Protein AF-G8RQE3-F1 (afdb_monomer_lite)

Structure (mmCIF, N/CA/C/O backbone):
data_AF-G8RQE3-F1
#
_entry.id   AF-G8RQE3-F1
#
loop_
_atom_site.group_PDB
_atom_site.id
_atom_site.type_symbol
_atom_site.label_atom_id
_atom_site.label_alt_id
_atom_site.label_comp_id
_atom_site.label_asym_id
_atom_site.label_entity_id
_atom_site.label_seq_id
_atom_site.pdbx_PDB_ins_code
_atom_site.Cartn_x
_atom_site.Cartn_y
_atom_site.Cartn_z
_atom_site.occupancy
_atom_site.B_iso_or_equiv
_atom_site.auth_seq_id
_atom_site.auth_comp_id
_atom_site.auth_asym_id
_atom_site.auth_atom_id
_atom_site.pdbx_PDB_model_num
ATOM 1 N N . MET A 1 1 ? -5.964 -11.630 17.911 1.00 47.47 1 MET A N 1
ATOM 2 C CA . MET A 1 1 ? -7.356 -11.522 17.432 1.00 47.47 1 MET A CA 1
ATOM 3 C C . MET A 1 1 ? -7.281 -10.830 16.089 1.00 47.47 1 MET A C 1
ATOM 5 O O . MET A 1 1 ? -6.809 -9.706 16.069 1.00 47.47 1 MET A O 1
ATOM 9 N N . ALA A 1 2 ? -7.593 -11.512 14.985 1.00 55.66 2 ALA A N 1
ATOM 10 C CA . ALA A 1 2 ? -7.614 -10.851 13.680 1.00 55.66 2 ALA A CA 1
ATOM 11 C C . ALA A 1 2 ? -8.755 -9.826 13.699 1.00 55.66 2 ALA A C 1
ATOM 13 O O . ALA A 1 2 ? -9.894 -10.206 13.982 1.00 55.66 2 ALA A O 1
ATOM 14 N N . GLY A 1 3 ? -8.436 -8.546 13.503 1.00 63.12 3 GLY A N 1
ATOM 15 C CA . GLY A 1 3 ? -9.446 -7.501 13.369 1.00 63.12 3 GLY A CA 1
ATOM 16 C C . GLY A 1 3 ? -10.353 -7.812 12.178 1.00 63.12 3 GLY A C 1
ATOM 17 O O . GLY A 1 3 ? -9.870 -8.229 11.125 1.00 63.12 3 GLY A O 1
ATOM 18 N N . ASN A 1 4 ? -11.666 -7.649 12.344 1.00 80.31 4 ASN A N 1
ATOM 19 C CA . ASN A 1 4 ? -12.592 -7.741 11.218 1.00 80.31 4 ASN A CA 1
ATOM 20 C C . ASN A 1 4 ? -12.395 -6.496 10.349 1.00 80.31 4 ASN A C 1
ATOM 22 O O . ASN A 1 4 ? -12.846 -5.411 10.709 1.00 80.31 4 ASN A O 1
ATOM 26 N N . LEU A 1 5 ? -11.695 -6.654 9.227 1.00 85.44 5 LEU A N 1
ATOM 27 C CA . LEU A 1 5 ? -11.575 -5.610 8.217 1.00 85.44 5 LEU A CA 1
ATOM 28 C C . LEU A 1 5 ? -12.935 -5.399 7.534 1.00 85.44 5 LEU A C 1
ATOM 30 O O . LEU A 1 5 ? -13.641 -6.375 7.263 1.00 85.44 5 LEU A O 1
ATOM 34 N N . PRO A 1 6 ? -13.316 -4.149 7.235 1.00 88.50 6 PRO A N 1
ATOM 35 C CA . PRO A 1 6 ? -14.602 -3.873 6.619 1.00 88.50 6 PRO A CA 1
ATOM 36 C C . PRO A 1 6 ? -14.602 -4.324 5.145 1.00 88.50 6 PRO A C 1
ATOM 38 O O . PRO A 1 6 ? -13.605 -4.194 4.431 1.00 88.50 6 PRO A O 1
ATOM 41 N N . VAL A 1 7 ? -15.726 -4.889 4.687 1.00 88.56 7 VAL A N 1
ATOM 42 C CA . VAL A 1 7 ? -15.846 -5.578 3.382 1.00 88.56 7 VAL A CA 1
ATOM 43 C C . VAL A 1 7 ? -15.482 -4.670 2.205 1.00 88.56 7 VAL A C 1
ATOM 45 O O . VAL A 1 7 ? -14.754 -5.078 1.307 1.00 88.56 7 VAL A O 1
ATOM 48 N N . ASN A 1 8 ? -15.905 -3.408 2.251 1.00 89.38 8 ASN A N 1
ATOM 49 C CA . ASN A 1 8 ? -15.560 -2.395 1.253 1.00 89.38 8 ASN A CA 1
ATOM 50 C C . ASN A 1 8 ? -14.042 -2.190 1.109 1.00 89.38 8 ASN A C 1
ATOM 52 O O . ASN A 1 8 ? -13.556 -1.999 -0.004 1.00 89.38 8 ASN A O 1
ATOM 56 N N . LEU A 1 9 ? -13.289 -2.247 2.212 1.00 91.56 9 LEU A N 1
ATOM 57 C CA . LEU A 1 9 ? -11.836 -2.091 2.180 1.00 91.56 9 LEU A CA 1
ATOM 58 C C . LEU A 1 9 ? -11.154 -3.338 1.605 1.00 91.56 9 LEU A C 1
ATOM 60 O O . LEU A 1 9 ? -10.177 -3.220 0.864 1.00 91.56 9 LEU A O 1
ATOM 64 N N . LEU A 1 10 ? -11.681 -4.529 1.903 1.00 91.62 10 LEU A N 1
ATOM 65 C CA . LEU A 1 10 ? -11.206 -5.782 1.308 1.00 91.62 10 LEU A CA 1
ATOM 66 C C . LEU A 1 10 ? -11.422 -5.789 -0.214 1.00 91.62 10 LEU A C 1
ATOM 68 O O . LEU A 1 10 ? -10.509 -6.150 -0.960 1.00 91.62 10 LEU A O 1
ATOM 72 N N . ASP A 1 11 ? -12.586 -5.324 -0.672 1.00 91.88 11 ASP A N 1
ATOM 73 C CA . ASP A 1 11 ? -12.912 -5.201 -2.094 1.00 91.88 11 ASP A CA 1
ATOM 74 C C . ASP A 1 11 ? -12.001 -4.190 -2.803 1.00 91.88 11 ASP A C 1
ATOM 76 O O . ASP A 1 11 ? -11.446 -4.497 -3.864 1.00 91.88 11 ASP A O 1
ATOM 80 N N . GLU A 1 12 ? -11.792 -3.005 -2.216 1.00 93.31 12 GLU A N 1
ATOM 81 C CA . GLU A 1 12 ? -10.869 -1.996 -2.756 1.00 93.31 12 GLU A CA 1
ATOM 82 C C . GLU A 1 12 ? -9.439 -2.547 -2.842 1.00 93.31 12 GLU A C 1
ATOM 84 O O . GLU A 1 12 ? -8.778 -2.404 -3.876 1.00 93.31 12 GLU A O 1
ATOM 89 N N . THR A 1 13 ? -8.985 -3.254 -1.802 1.00 93.94 13 THR A N 1
ATOM 90 C CA . THR A 1 13 ? -7.668 -3.903 -1.789 1.00 93.94 13 THR A CA 1
ATOM 91 C C . THR A 1 13 ? -7.554 -4.924 -2.914 1.00 93.94 13 THR A C 1
ATOM 93 O O . THR A 1 13 ? -6.606 -4.878 -3.699 1.00 93.94 13 THR A O 1
ATOM 96 N N . GLY A 1 14 ? -8.537 -5.815 -3.054 1.00 93.88 14 GLY A N 1
ATOM 97 C CA . GLY A 1 14 ? -8.551 -6.823 -4.111 1.00 93.88 14 GLY A CA 1
ATOM 98 C C . GLY A 1 14 ? -8.535 -6.212 -5.515 1.00 93.88 14 GLY A C 1
ATOM 99 O O . GLY A 1 14 ? -7.800 -6.682 -6.388 1.00 93.88 14 GLY A O 1
ATOM 100 N N . GLN A 1 15 ? -9.296 -5.138 -5.741 1.00 93.94 15 GLN A N 1
ATOM 101 C CA . GLN A 1 15 ? -9.292 -4.413 -7.014 1.00 93.94 15 GLN A CA 1
ATOM 102 C C . GLN A 1 15 ? -7.937 -3.760 -7.297 1.00 93.94 15 GLN A C 1
ATOM 104 O O . GLN A 1 15 ? -7.438 -3.848 -8.422 1.00 93.94 15 GLN A O 1
ATOM 109 N N . MET A 1 16 ? -7.321 -3.139 -6.290 1.00 93.94 16 MET A N 1
ATOM 110 C CA . MET A 1 16 ? -6.021 -2.490 -6.442 1.00 93.94 16 MET A CA 1
ATOM 111 C C . MET A 1 16 ? -4.915 -3.506 -6.749 1.00 93.94 16 MET A C 1
ATOM 113 O O . MET A 1 16 ? -4.117 -3.289 -7.659 1.00 93.94 16 MET A O 1
ATOM 117 N N . LEU A 1 17 ? -4.903 -4.651 -6.062 1.00 94.44 17 LEU A N 1
ATOM 118 C CA . LEU A 1 17 ? -3.937 -5.726 -6.309 1.00 94.44 17 LEU A CA 1
ATOM 119 C C . LEU A 1 17 ? -4.055 -6.297 -7.729 1.00 94.44 17 LEU A C 1
ATOM 121 O O . LEU A 1 17 ? -3.037 -6.543 -8.373 1.00 94.44 17 LEU A O 1
ATOM 125 N N . ARG A 1 18 ? -5.276 -6.439 -8.264 1.00 93.56 18 ARG A N 1
ATOM 126 C CA . ARG A 1 18 ? -5.477 -6.834 -9.670 1.00 93.56 18 ARG A CA 1
ATOM 127 C C . ARG A 1 18 ? -4.919 -5.790 -10.636 1.00 93.56 18 ARG A C 1
ATOM 129 O O . ARG A 1 18 ? -4.201 -6.153 -11.562 1.00 93.56 18 ARG A O 1
ATOM 136 N N . ARG A 1 19 ? -5.151 -4.496 -10.376 1.00 92.81 19 ARG A N 1
ATOM 137 C CA . ARG A 1 19 ? -4.544 -3.419 -11.182 1.00 92.81 19 ARG A CA 1
ATOM 138 C C . ARG A 1 19 ? -3.022 -3.477 -11.165 1.00 92.81 19 ARG A C 1
ATOM 140 O O . ARG A 1 19 ? -2.420 -3.276 -12.209 1.00 92.81 19 ARG A O 1
ATOM 147 N N . VAL A 1 20 ? -2.402 -3.766 -10.018 1.00 93.00 20 VAL A N 1
ATOM 148 C CA . VAL A 1 20 ? -0.941 -3.938 -9.920 1.00 93.00 20 VAL A CA 1
ATOM 149 C C . VAL A 1 20 ? -0.457 -5.086 -10.806 1.00 93.00 20 VAL A C 1
ATOM 151 O O . VAL A 1 20 ? 0.544 -4.934 -11.500 1.00 93.00 20 VAL A O 1
ATOM 154 N N . VAL A 1 21 ? -1.160 -6.222 -10.803 1.00 93.38 21 VAL A N 1
ATOM 155 C CA . VAL A 1 21 ? -0.809 -7.389 -11.630 1.00 93.38 21 VAL A CA 1
ATOM 156 C C . VAL A 1 21 ? -0.906 -7.076 -13.125 1.00 93.38 21 VAL A C 1
ATOM 158 O O . VAL A 1 21 ? -0.042 -7.510 -13.889 1.00 93.38 21 VAL A O 1
ATOM 161 N N . ASP A 1 22 ? -1.912 -6.300 -13.526 1.00 92.12 22 ASP A N 1
ATOM 162 C CA . ASP A 1 22 ? -2.152 -5.928 -14.925 1.00 92.12 22 ASP A CA 1
ATOM 163 C C . ASP A 1 22 ? -1.348 -4.689 -15.371 1.00 92.12 22 ASP A C 1
ATOM 165 O O . ASP A 1 22 ? -1.296 -4.352 -16.562 1.00 92.12 22 ASP A O 1
ATOM 169 N N . ALA A 1 23 ? -0.699 -3.997 -14.432 1.00 90.00 23 ALA A N 1
ATOM 170 C CA . ALA A 1 23 ? 0.042 -2.781 -14.715 1.00 90.00 23 ALA A CA 1
ATOM 171 C C . ALA A 1 23 ? 1.294 -3.060 -15.559 1.00 90.00 23 ALA A C 1
ATOM 173 O O . ALA A 1 23 ? 1.986 -4.071 -15.424 1.00 90.00 23 ALA A O 1
ATOM 174 N N . HIS A 1 24 ? 1.591 -2.107 -16.436 1.00 90.31 24 HIS A N 1
ATOM 175 C CA . HIS A 1 24 ? 2.768 -2.109 -17.294 1.00 90.31 24 HIS A CA 1
ATOM 176 C C . HIS A 1 24 ? 3.596 -0.880 -16.950 1.00 90.31 24 HIS A C 1
ATOM 178 O O . HIS A 1 24 ? 3.310 0.222 -17.414 1.00 90.31 24 HIS A O 1
ATOM 184 N N . LEU A 1 25 ? 4.589 -1.075 -16.088 1.00 88.50 25 LEU A N 1
ATOM 185 C CA . LEU A 1 25 ? 5.325 0.002 -15.433 1.00 88.50 25 LEU A CA 1
ATOM 186 C C . LEU A 1 25 ? 6.806 -0.053 -15.793 1.00 88.50 25 LEU A C 1
ATOM 188 O O . LEU A 1 25 ? 7.315 -1.066 -16.280 1.00 88.50 25 LEU A O 1
ATOM 192 N N . ALA A 1 26 ? 7.505 1.049 -15.533 1.00 88.56 26 ALA A N 1
ATOM 193 C CA . ALA A 1 26 ? 8.957 1.075 -15.624 1.00 88.56 26 ALA A CA 1
ATOM 194 C C . ALA A 1 26 ? 9.588 0.100 -14.598 1.00 88.56 26 ALA A C 1
ATOM 196 O O . ALA A 1 26 ? 9.061 -0.022 -13.486 1.00 88.56 26 ALA A O 1
ATOM 197 N N . PRO A 1 27 ? 10.710 -0.571 -14.926 1.00 86.12 27 PRO A N 1
ATOM 198 C CA . PRO A 1 27 ? 11.348 -1.574 -14.071 1.00 86.12 27 PRO A CA 1
ATOM 199 C C . PRO A 1 27 ? 11.621 -1.094 -12.644 1.00 86.12 27 PRO A C 1
ATOM 201 O O . PRO A 1 27 ? 11.452 -1.845 -11.686 1.00 86.12 27 PRO A O 1
ATOM 204 N N . GLU A 1 28 ? 11.997 0.174 -12.503 1.00 86.94 28 GLU A N 1
ATOM 205 C CA . GLU A 1 28 ? 12.371 0.804 -11.238 1.00 86.94 28 GLU A CA 1
ATOM 206 C C . GLU A 1 28 ? 11.178 0.977 -10.290 1.00 86.94 28 GLU A C 1
ATOM 208 O O . GLU A 1 28 ? 11.362 1.104 -9.086 1.00 86.94 28 GLU A O 1
ATOM 213 N N . ARG A 1 29 ? 9.943 0.966 -10.806 1.00 88.19 29 ARG A N 1
ATOM 214 C CA . ARG A 1 29 ? 8.731 1.099 -9.984 1.00 88.19 29 ARG A CA 1
ATOM 215 C C . ARG A 1 29 ? 8.337 -0.201 -9.310 1.00 88.19 29 ARG A C 1
ATOM 217 O O . ARG A 1 29 ? 7.699 -0.177 -8.261 1.00 88.19 29 ARG A O 1
ATOM 224 N N . TRP A 1 30 ? 8.719 -1.338 -9.883 1.00 91.94 30 TRP A N 1
ATOM 225 C CA . TRP A 1 30 ? 8.345 -2.632 -9.326 1.00 91.94 30 TRP A CA 1
ATOM 226 C C . TRP A 1 30 ? 8.978 -2.887 -7.956 1.00 91.94 30 TRP A C 1
ATOM 228 O O . TRP A 1 30 ? 8.362 -3.572 -7.145 1.00 91.94 30 TRP A O 1
ATOM 238 N N . SER A 1 31 ? 10.144 -2.300 -7.653 1.00 90.12 31 SER A N 1
ATOM 239 C CA . SER A 1 31 ? 10.730 -2.365 -6.306 1.00 90.12 31 SER A CA 1
ATOM 240 C C . SER A 1 31 ? 9.935 -1.563 -5.276 1.00 90.12 31 SER A C 1
ATOM 242 O O . SER A 1 31 ? 9.741 -2.030 -4.152 1.00 90.12 31 SER A O 1
ATOM 244 N N . ASP A 1 32 ? 9.440 -0.384 -5.664 1.00 91.19 32 ASP A N 1
ATOM 245 C CA . ASP A 1 32 ? 8.598 0.447 -4.798 1.00 91.19 32 ASP A CA 1
ATOM 246 C C . ASP A 1 32 ? 7.284 -0.289 -4.504 1.00 91.19 32 ASP A C 1
ATOM 248 O O . ASP A 1 32 ? 6.904 -0.450 -3.347 1.00 91.19 32 ASP A O 1
ATOM 252 N N . ILE A 1 33 ? 6.654 -0.842 -5.546 1.00 93.44 33 ILE A N 1
ATOM 253 C CA . ILE A 1 33 ? 5.422 -1.632 -5.431 1.00 93.44 33 ILE A CA 1
ATOM 254 C C . ILE A 1 33 ? 5.626 -2.858 -4.553 1.00 93.44 33 ILE A C 1
ATOM 256 O O . ILE A 1 33 ? 4.798 -3.105 -3.686 1.00 93.44 33 ILE A O 1
ATOM 260 N N . ALA A 1 34 ? 6.708 -3.616 -4.742 1.00 93.94 34 ALA A N 1
ATOM 261 C CA . ALA A 1 34 ? 6.994 -4.783 -3.908 1.00 93.94 34 ALA A CA 1
ATOM 262 C C . ALA A 1 34 ? 7.094 -4.404 -2.420 1.00 93.94 34 ALA A C 1
ATOM 264 O O . ALA A 1 34 ? 6.554 -5.099 -1.562 1.00 93.94 34 ALA A O 1
ATOM 265 N N . THR A 1 35 ? 7.717 -3.261 -2.119 1.00 93.50 35 THR A N 1
ATOM 266 C CA . THR A 1 35 ? 7.826 -2.748 -0.746 1.00 93.50 35 THR A CA 1
ATOM 267 C C . THR A 1 35 ? 6.460 -2.361 -0.179 1.00 93.50 35 THR A C 1
ATOM 269 O O . THR A 1 35 ? 6.153 -2.690 0.966 1.00 93.50 35 THR A O 1
ATOM 272 N N . THR A 1 36 ? 5.621 -1.673 -0.956 1.00 93.12 36 THR A N 1
ATOM 273 C CA . THR A 1 36 ? 4.274 -1.299 -0.505 1.00 93.12 36 THR A CA 1
ATOM 274 C C . THR A 1 36 ? 3.365 -2.523 -0.368 1.00 93.12 36 THR A C 1
ATOM 276 O O . THR A 1 36 ? 2.599 -2.605 0.586 1.00 93.12 36 THR A O 1
ATOM 279 N N . LEU A 1 37 ? 3.475 -3.513 -1.259 1.00 94.62 37 LEU A N 1
ATOM 280 C CA . LEU A 1 37 ? 2.726 -4.772 -1.171 1.00 94.62 37 LEU A CA 1
ATOM 281 C C . LEU A 1 37 ? 3.042 -5.556 0.104 1.00 94.62 37 LEU A C 1
ATOM 283 O O . LEU A 1 37 ? 2.126 -6.125 0.690 1.00 94.62 37 LEU A O 1
ATOM 287 N N . ASP A 1 38 ? 4.298 -5.552 0.550 1.00 94.75 38 ASP A N 1
ATOM 288 C CA . ASP A 1 38 ? 4.706 -6.194 1.806 1.00 94.75 38 ASP A CA 1
ATOM 289 C C . ASP A 1 38 ? 4.017 -5.545 3.015 1.00 94.75 38 ASP A C 1
ATOM 291 O O . ASP A 1 38 ? 3.468 -6.222 3.885 1.00 94.75 38 ASP A O 1
ATOM 295 N N . ARG A 1 39 ? 3.928 -4.210 3.020 1.00 93.81 39 ARG A N 1
ATOM 296 C CA . ARG A 1 39 ? 3.199 -3.471 4.060 1.00 93.81 39 ARG A CA 1
ATOM 297 C C . ARG A 1 39 ? 1.691 -3.695 3.995 1.00 93.81 39 ARG A C 1
ATOM 299 O O . ARG A 1 39 ? 1.064 -3.836 5.043 1.00 93.81 39 ARG A O 1
ATOM 306 N N . VAL A 1 40 ? 1.109 -3.757 2.794 1.00 94.62 40 VAL A N 1
ATOM 307 C CA . VAL A 1 40 ? -0.309 -4.107 2.602 1.00 94.62 40 VAL A CA 1
ATOM 308 C C . VAL A 1 40 ? -0.581 -5.506 3.150 1.00 94.62 40 VAL A C 1
ATOM 310 O O . VAL A 1 40 ? -1.528 -5.680 3.910 1.00 94.62 40 VAL A O 1
ATOM 313 N N . GLU A 1 41 ? 0.254 -6.493 2.821 1.00 93.88 41 GLU A N 1
ATOM 314 C CA . GLU A 1 41 ? 0.128 -7.859 3.337 1.00 93.88 41 GLU A CA 1
ATOM 315 C C . GLU A 1 41 ? 0.197 -7.881 4.869 1.00 93.88 41 GLU A C 1
ATOM 317 O O . GLU A 1 41 ? -0.664 -8.485 5.513 1.00 93.88 41 GLU A O 1
ATOM 322 N N . HIS A 1 42 ? 1.156 -7.164 5.458 1.00 93.38 42 HIS A N 1
ATOM 323 C CA . HIS A 1 42 ? 1.278 -7.052 6.908 1.00 93.38 42 HIS A CA 1
ATOM 324 C C . HIS A 1 42 ? 0.038 -6.414 7.555 1.00 93.38 42 HIS A C 1
ATOM 326 O O . HIS A 1 42 ? -0.489 -6.946 8.532 1.00 93.38 42 HIS A O 1
ATOM 332 N N . ALA A 1 43 ? -0.476 -5.317 6.988 1.00 92.00 43 ALA A N 1
ATOM 333 C CA . ALA A 1 43 ? -1.674 -4.641 7.488 1.00 92.00 43 ALA A CA 1
ATOM 334 C C . ALA A 1 43 ? -2.927 -5.529 7.391 1.00 92.00 43 ALA A C 1
ATOM 336 O O . ALA A 1 43 ? -3.744 -5.549 8.316 1.00 92.00 43 ALA A O 1
ATOM 337 N N . VAL A 1 44 ? -3.055 -6.305 6.306 1.00 91.94 44 VAL A N 1
ATOM 338 C CA . VAL A 1 44 ? -4.129 -7.296 6.139 1.00 91.94 44 VAL A CA 1
ATOM 339 C C . VAL A 1 44 ? -4.025 -8.385 7.204 1.00 91.94 44 VAL A C 1
ATOM 341 O O . VAL A 1 44 ? -5.018 -8.678 7.862 1.00 91.94 44 VAL A O 1
ATOM 344 N N . GLN A 1 45 ? -2.835 -8.953 7.423 1.00 90.94 45 GLN A N 1
ATOM 345 C CA . GLN A 1 45 ? -2.617 -9.997 8.435 1.00 90.94 45 GLN A CA 1
ATOM 346 C C . GLN A 1 45 ? -2.865 -9.501 9.866 1.00 90.94 45 GLN A C 1
ATOM 348 O O . GLN A 1 45 ? -3.383 -10.246 10.700 1.00 90.94 45 GLN A O 1
ATOM 353 N N . ALA A 1 46 ? -2.510 -8.248 10.153 1.00 89.94 46 ALA A N 1
ATOM 354 C CA . ALA A 1 46 ? -2.768 -7.613 11.441 1.00 89.94 46 ALA A CA 1
ATOM 355 C C . ALA A 1 46 ? -4.253 -7.244 11.637 1.00 89.94 46 ALA A C 1
ATOM 357 O O . ALA A 1 46 ? -4.697 -7.050 12.770 1.00 89.94 46 ALA A O 1
ATOM 358 N N . GLY A 1 47 ? -5.038 -7.171 10.555 1.00 89.38 47 GLY A N 1
ATOM 359 C CA . GLY A 1 47 ? -6.414 -6.676 10.583 1.00 89.38 47 GLY A CA 1
ATOM 360 C C . GLY A 1 47 ? -6.498 -5.181 10.915 1.00 89.38 47 GLY A C 1
ATOM 361 O O . GLY A 1 47 ? -7.480 -4.738 11.510 1.00 89.38 47 GLY A O 1
ATOM 362 N N . GLU A 1 48 ? -5.461 -4.407 10.579 1.00 90.44 48 GLU A N 1
ATOM 363 C CA . GLU A 1 48 ? -5.369 -2.978 10.888 1.00 90.44 48 GLU A CA 1
ATOM 364 C C . GLU A 1 48 ? -5.956 -2.124 9.759 1.00 90.44 48 GLU A C 1
ATOM 366 O O . GLU A 1 48 ? -5.293 -1.818 8.767 1.00 90.44 48 GLU A O 1
ATOM 371 N N . GLU A 1 49 ? -7.197 -1.673 9.937 1.00 91.38 49 GLU A N 1
ATOM 372 C CA . GLU A 1 49 ? -7.918 -0.882 8.932 1.00 91.38 49 GLU A CA 1
ATOM 373 C C . GLU A 1 49 ? -7.178 0.409 8.536 1.00 91.38 49 GLU A C 1
ATOM 375 O O . GLU A 1 49 ? -6.958 0.675 7.354 1.00 91.38 49 GLU A O 1
ATOM 380 N N . ALA A 1 50 ? -6.752 1.206 9.521 1.00 89.62 50 ALA A N 1
ATOM 381 C CA . ALA A 1 50 ? -6.105 2.495 9.273 1.00 89.62 50 ALA A CA 1
ATOM 382 C C . ALA A 1 50 ? -4.728 2.350 8.602 1.00 89.62 50 ALA A C 1
ATOM 384 O O . ALA A 1 50 ? -4.328 3.211 7.811 1.00 89.62 50 ALA A O 1
ATOM 385 N N . ALA A 1 51 ? -4.000 1.273 8.914 1.00 91.50 51 ALA A N 1
ATOM 386 C CA . ALA A 1 51 ? -2.746 0.954 8.244 1.00 91.50 51 ALA A CA 1
ATOM 387 C C . ALA A 1 51 ? -3.019 0.545 6.792 1.00 91.50 51 ALA A C 1
ATOM 389 O O . ALA A 1 51 ? -2.437 1.127 5.880 1.00 91.50 51 ALA A O 1
ATOM 390 N N . LEU A 1 52 ? -3.979 -0.355 6.565 1.00 93.31 52 LEU A N 1
ATOM 391 C CA . LEU A 1 52 ? -4.343 -0.820 5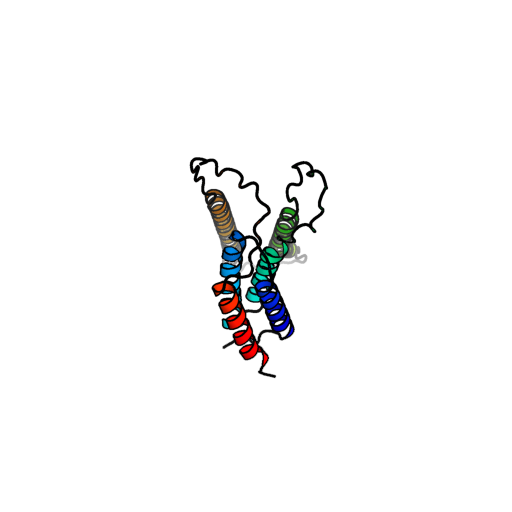.229 1.00 93.31 52 LEU A CA 1
ATOM 392 C C . LEU A 1 52 ? -4.793 0.331 4.316 1.00 93.31 52 LEU A C 1
ATOM 394 O O . LEU A 1 52 ? -4.310 0.443 3.192 1.00 93.31 52 LEU A O 1
ATOM 398 N N . GLN A 1 53 ? -5.641 1.242 4.804 1.00 93.00 53 GLN A N 1
ATOM 399 C CA . GLN A 1 53 ? -6.055 2.428 4.042 1.00 93.00 53 GLN A CA 1
ATOM 400 C C . GLN A 1 53 ? -4.867 3.309 3.635 1.00 93.00 53 GLN A C 1
ATOM 402 O O . GLN A 1 53 ? -4.806 3.791 2.502 1.00 93.00 53 GLN A O 1
ATOM 407 N N . ARG A 1 54 ? -3.906 3.523 4.543 1.00 92.94 54 ARG A N 1
ATOM 408 C CA . ARG A 1 54 ? -2.705 4.317 4.251 1.00 92.94 54 ARG A CA 1
ATOM 409 C C . ARG A 1 54 ? -1.864 3.664 3.157 1.00 92.94 54 ARG A C 1
ATOM 411 O O . ARG A 1 54 ? -1.488 4.346 2.203 1.00 92.94 54 ARG A O 1
ATOM 418 N N . GLU A 1 55 ? -1.598 2.369 3.288 1.00 93.50 55 GLU A N 1
ATOM 419 C CA . GLU A 1 55 ? -0.764 1.634 2.336 1.00 93.50 55 GLU A CA 1
ATOM 420 C C . GLU A 1 55 ? -1.450 1.493 0.968 1.00 93.50 55 GLU A C 1
ATOM 422 O O . GLU A 1 55 ? -0.786 1.592 -0.060 1.00 93.50 55 GLU A O 1
ATOM 427 N N . LEU A 1 56 ? -2.782 1.366 0.916 1.00 93.88 56 LEU A N 1
ATOM 428 C CA . LEU A 1 56 ? -3.534 1.398 -0.346 1.00 93.88 56 LEU A CA 1
ATOM 429 C C . LEU A 1 56 ? -3.407 2.729 -1.076 1.00 93.88 56 LEU A C 1
ATOM 431 O O . LEU A 1 56 ? -3.276 2.752 -2.301 1.00 93.88 56 LEU A O 1
ATOM 435 N N . VAL A 1 57 ? -3.445 3.842 -0.342 1.00 90.75 57 VAL A N 1
ATOM 436 C CA . VAL A 1 57 ? -3.228 5.161 -0.936 1.00 90.75 57 VAL A CA 1
ATOM 437 C C . VAL A 1 57 ? -1.815 5.240 -1.506 1.00 90.75 57 VAL A C 1
ATOM 439 O O . VAL A 1 57 ? -1.667 5.657 -2.652 1.00 90.75 57 VAL A O 1
ATOM 442 N N . GLU A 1 58 ? -0.794 4.806 -0.761 1.00 89.19 58 GLU A N 1
ATOM 443 C CA . GLU A 1 58 ? 0.596 4.754 -1.239 1.00 89.19 58 GLU A CA 1
ATOM 444 C C . GLU A 1 58 ? 0.730 3.876 -2.493 1.00 89.19 58 GLU A C 1
ATOM 446 O O . GLU A 1 58 ? 1.293 4.320 -3.495 1.00 89.19 58 GLU A O 1
ATOM 451 N N . LEU A 1 59 ? 0.120 2.690 -2.494 1.00 92.44 59 LEU A N 1
ATOM 452 C CA . LEU A 1 59 ? 0.132 1.770 -3.631 1.00 92.44 59 LEU A CA 1
ATOM 453 C C . LEU A 1 59 ? -0.534 2.392 -4.861 1.00 92.44 59 LEU A C 1
ATOM 455 O O . LEU A 1 59 ? 0.006 2.317 -5.966 1.00 92.44 59 LEU A O 1
ATOM 459 N N . ARG A 1 60 ? -1.678 3.058 -4.669 1.00 91.50 60 ARG A N 1
ATOM 460 C CA . ARG A 1 60 ? -2.369 3.796 -5.729 1.00 91.50 60 ARG A CA 1
ATOM 461 C C . ARG A 1 60 ? -1.493 4.900 -6.298 1.00 91.50 60 ARG A C 1
ATOM 463 O O . ARG A 1 60 ? -1.395 5.010 -7.512 1.00 91.50 60 ARG A O 1
ATOM 470 N N . TRP A 1 61 ? -0.810 5.669 -5.453 1.00 88.38 61 TRP A N 1
ATOM 471 C CA . TRP A 1 61 ? 0.121 6.695 -5.921 1.00 88.38 61 TRP A CA 1
ATOM 472 C C . TRP A 1 61 ? 1.236 6.113 -6.781 1.00 88.38 61 TRP A C 1
ATOM 474 O O . TRP A 1 61 ? 1.520 6.672 -7.833 1.00 88.38 61 TRP A O 1
ATOM 484 N N . VAL A 1 62 ? 1.853 5.002 -6.374 1.00 87.62 62 VAL A N 1
ATOM 485 C CA . VAL A 1 62 ? 2.968 4.404 -7.127 1.00 87.62 62 VAL A CA 1
ATOM 486 C C . VAL A 1 62 ? 2.513 3.863 -8.487 1.00 87.62 62 VAL A C 1
ATOM 488 O O . VAL A 1 62 ? 3.242 4.002 -9.471 1.00 87.62 62 VAL A O 1
ATOM 491 N N . VAL A 1 63 ? 1.314 3.281 -8.554 1.00 88.69 63 VAL A N 1
ATOM 492 C CA . VAL A 1 63 ? 0.737 2.747 -9.798 1.00 88.69 63 VAL A CA 1
ATOM 493 C C . VAL A 1 63 ? 0.233 3.868 -10.716 1.00 88.69 63 VAL A C 1
ATOM 495 O O . VAL A 1 63 ? 0.539 3.852 -11.906 1.00 88.69 63 VAL A O 1
ATOM 498 N N . ASP A 1 64 ? -0.480 4.862 -10.177 1.00 84.38 64 ASP A N 1
ATOM 499 C CA . ASP A 1 64 ? -1.126 5.926 -10.961 1.00 84.38 64 ASP A CA 1
ATOM 500 C C . ASP A 1 64 ? -0.161 7.058 -11.377 1.00 84.38 64 ASP A C 1
ATOM 502 O O . ASP A 1 64 ? -0.369 7.662 -12.431 1.00 84.38 64 ASP A O 1
ATOM 506 N N . ASP A 1 65 ? 0.934 7.337 -10.639 1.00 70.75 65 ASP A N 1
ATOM 507 C CA . ASP A 1 65 ? 1.984 8.289 -11.095 1.00 70.75 65 ASP A CA 1
ATOM 508 C C . ASP A 1 65 ? 2.644 7.813 -12.410 1.00 70.75 65 ASP A C 1
ATOM 510 O O . ASP A 1 65 ? 3.364 8.573 -13.064 1.00 70.75 65 ASP A O 1
ATOM 514 N N . TYR A 1 66 ? 2.404 6.561 -12.818 1.00 58.91 66 TYR A N 1
ATOM 515 C CA . TYR A 1 66 ? 2.729 6.029 -14.134 1.00 58.91 66 TYR A CA 1
ATOM 516 C C . TYR A 1 66 ? 1.461 5.873 -14.978 1.00 58.91 66 TYR A C 1
ATOM 518 O O . TYR A 1 66 ? 1.098 4.787 -15.419 1.00 58.91 66 TYR A O 1
ATOM 526 N N . GLN A 1 67 ? 0.780 6.975 -15.260 1.00 51.72 67 GLN A N 1
ATOM 527 C CA . GLN A 1 67 ? -0.073 7.001 -16.435 1.00 51.72 67 GLN A CA 1
ATOM 528 C C . GLN A 1 67 ? 0.855 7.267 -17.626 1.00 51.72 67 GLN A C 1
ATOM 530 O O . GLN A 1 67 ? 1.333 8.400 -17.760 1.00 51.72 67 GLN A O 1
ATOM 535 N N . PRO A 1 68 ? 1.201 6.260 -18.464 1.00 48.38 68 PRO A N 1
ATOM 536 C CA . PRO A 1 68 ? 1.952 6.541 -19.674 1.00 48.38 68 PRO A CA 1
ATOM 537 C C . PRO A 1 68 ? 1.132 7.577 -20.430 1.00 48.38 68 PRO A C 1
ATOM 539 O O . PRO A 1 68 ? -0.046 7.345 -20.715 1.00 48.38 68 PRO A O 1
ATOM 542 N N . ALA A 1 69 ? 1.722 8.752 -20.669 1.00 43.56 69 ALA A N 1
ATOM 543 C CA . ALA A 1 69 ? 1.086 9.771 -21.485 1.00 43.56 69 ALA A CA 1
ATOM 544 C C . ALA A 1 69 ? 0.549 9.047 -22.727 1.00 43.56 69 ALA A C 1
ATOM 546 O O . ALA A 1 69 ? 1.331 8.308 -23.341 1.00 43.56 69 ALA A O 1
ATOM 547 N N . PRO A 1 70 ? -0.757 9.162 -23.053 1.00 42.44 70 PRO A N 1
ATOM 548 C CA . PRO A 1 70 ? -1.298 8.486 -24.224 1.00 42.44 70 PRO A CA 1
ATOM 549 C C . PRO A 1 70 ? -0.364 8.845 -25.361 1.00 42.44 70 PRO A C 1
ATOM 551 O O . PRO A 1 70 ? -0.057 10.030 -25.500 1.00 42.44 70 PRO A O 1
ATOM 554 N N . ALA A 1 71 ? 0.172 7.836 -26.053 1.00 44.50 71 ALA A N 1
ATOM 555 C CA . ALA A 1 71 ? 1.224 7.983 -27.047 1.00 44.50 71 ALA A CA 1
ATOM 556 C C . ALA A 1 71 ? 0.780 8.974 -28.134 1.00 44.50 71 ALA A C 1
ATOM 558 O O . ALA A 1 71 ? 0.277 8.605 -29.191 1.00 44.50 71 ALA A O 1
ATOM 559 N N . ARG A 1 72 ? 0.931 10.270 -27.855 1.00 41.00 72 ARG A N 1
ATOM 560 C CA . ARG A 1 72 ? 0.762 11.362 -28.794 1.00 41.00 72 ARG A CA 1
ATOM 561 C C . ARG A 1 72 ? 2.053 11.367 -29.577 1.00 41.00 72 ARG A C 1
ATOM 563 O O . ARG A 1 72 ? 2.990 12.097 -29.259 1.00 41.00 72 ARG A O 1
ATOM 570 N N . TYR A 1 73 ? 2.100 10.492 -30.573 1.00 47.00 73 TYR A N 1
ATOM 571 C CA . TYR A 1 73 ? 3.002 10.647 -31.698 1.00 47.00 73 TYR A CA 1
ATOM 572 C C . TYR A 1 73 ? 2.893 12.108 -32.176 1.00 47.00 73 TYR A C 1
ATOM 574 O O . TYR A 1 73 ? 1.867 12.508 -32.717 1.00 47.00 73 TYR A O 1
ATOM 582 N N . GLY A 1 74 ? 3.921 12.920 -31.900 1.00 48.31 74 GLY A N 1
ATOM 583 C CA . GLY A 1 74 ? 4.126 14.217 -32.553 1.00 48.31 74 GLY A CA 1
ATOM 584 C C . GLY A 1 74 ? 3.900 15.511 -31.757 1.00 48.31 74 GLY A C 1
ATOM 585 O O . GLY A 1 74 ? 3.866 16.561 -32.391 1.00 48.31 74 GLY A O 1
ATOM 586 N N . ALA A 1 75 ? 3.769 15.516 -30.425 1.00 51.69 75 ALA A N 1
ATOM 587 C CA . ALA A 1 75 ? 3.711 16.789 -29.684 1.00 51.69 75 ALA A CA 1
ATOM 588 C C . ALA A 1 75 ? 5.116 17.260 -29.229 1.00 51.69 75 ALA A C 1
ATOM 590 O O . ALA A 1 75 ? 5.842 16.464 -28.629 1.00 51.69 75 ALA A O 1
ATOM 591 N N . PRO A 1 76 ? 5.515 18.527 -29.480 1.00 58.09 76 PRO A N 1
ATOM 592 C CA . PRO A 1 76 ? 6.791 19.071 -29.011 1.00 58.09 76 PRO A CA 1
ATOM 593 C C . PRO A 1 76 ? 6.860 19.099 -27.471 1.00 58.09 76 PRO A C 1
ATOM 595 O O . PRO A 1 76 ? 5.820 19.214 -26.814 1.00 58.09 76 PRO A O 1
ATOM 598 N N . PRO A 1 77 ? 8.065 18.982 -26.880 1.00 53.34 77 PRO A N 1
ATOM 599 C CA . PRO A 1 77 ? 8.227 18.866 -25.435 1.00 53.34 77 PRO A CA 1
ATOM 600 C C . PRO A 1 77 ? 7.688 20.116 -24.721 1.00 53.34 77 PRO A C 1
ATOM 602 O O . PRO A 1 77 ? 7.990 21.235 -25.146 1.00 53.34 77 PRO A O 1
ATOM 605 N N . PRO A 1 78 ? 6.914 19.969 -23.630 1.00 59.56 78 PRO A N 1
ATOM 606 C CA . PRO A 1 78 ? 6.540 21.110 -22.812 1.00 59.56 78 PRO A CA 1
ATOM 607 C C . PRO A 1 78 ? 7.782 21.692 -22.110 1.00 59.56 78 PRO A C 1
ATOM 609 O O . PRO A 1 78 ? 8.711 20.948 -21.774 1.00 59.56 78 PRO A O 1
ATOM 612 N N . PRO A 1 79 ? 7.816 23.012 -21.862 1.00 50.38 79 PRO A N 1
ATOM 613 C CA . PRO A 1 79 ? 8.931 23.656 -21.184 1.00 50.38 79 PRO A CA 1
ATOM 614 C C . PRO A 1 79 ? 9.101 23.101 -19.763 1.00 50.38 79 PRO A C 1
ATOM 616 O O . PRO A 1 79 ? 8.146 22.994 -18.990 1.00 50.38 79 PRO A O 1
ATOM 619 N N . ALA A 1 80 ? 10.344 22.755 -19.425 1.00 49.62 80 ALA A N 1
ATOM 620 C CA . ALA A 1 80 ? 10.757 22.291 -18.108 1.00 49.62 80 ALA A CA 1
ATOM 621 C C . ALA A 1 80 ? 10.469 23.372 -17.052 1.00 49.62 80 ALA A C 1
ATOM 623 O O . ALA A 1 80 ? 11.229 24.326 -16.905 1.00 49.62 80 ALA A O 1
ATOM 624 N N . GLY A 1 81 ? 9.350 23.253 -16.335 1.00 49.97 81 GLY A N 1
ATOM 625 C CA . GLY A 1 81 ? 8.984 24.282 -15.359 1.00 49.97 81 GLY A CA 1
ATOM 626 C C . GLY A 1 81 ? 7.858 23.975 -14.377 1.00 49.97 81 GLY A C 1
ATOM 627 O O . GLY A 1 81 ? 7.662 24.759 -13.452 1.00 49.97 81 GLY A O 1
ATOM 628 N N . SER A 1 82 ? 7.128 22.861 -14.482 1.00 43.66 82 SER A N 1
ATOM 629 C CA . SER A 1 82 ? 6.085 22.557 -13.493 1.00 43.66 82 SER A CA 1
ATOM 630 C C . SER A 1 82 ? 6.669 21.803 -12.299 1.00 43.66 82 SER A C 1
ATOM 632 O O . SER A 1 82 ? 6.565 20.582 -12.182 1.00 43.66 82 SER A O 1
ATOM 634 N N . THR A 1 83 ? 7.296 22.543 -11.387 1.00 46.09 83 THR A N 1
ATOM 635 C CA . THR A 1 83 ? 7.555 22.033 -10.041 1.00 46.09 83 THR A CA 1
ATOM 636 C C . THR A 1 83 ? 6.223 21.734 -9.350 1.00 46.09 83 THR A C 1
ATOM 638 O O . THR A 1 83 ? 5.323 22.567 -9.250 1.00 46.09 83 THR A O 1
ATOM 641 N N . ARG A 1 84 ? 6.119 20.483 -8.904 1.00 49.19 84 ARG A N 1
ATOM 642 C CA . ARG A 1 84 ? 5.043 19.828 -8.157 1.00 49.19 84 ARG A CA 1
ATOM 643 C C . ARG A 1 84 ? 4.717 20.601 -6.869 1.00 49.19 84 ARG A C 1
ATOM 645 O O . ARG A 1 84 ? 5.204 20.287 -5.788 1.00 49.19 84 ARG A O 1
ATOM 652 N N . ARG A 1 85 ? 3.899 21.648 -6.983 1.00 48.38 85 ARG A N 1
ATOM 653 C CA . ARG A 1 85 ? 3.503 22.562 -5.897 1.00 48.38 85 ARG A CA 1
ATOM 654 C C . ARG A 1 85 ? 2.158 22.136 -5.291 1.00 48.38 85 ARG A C 1
ATOM 656 O O . ARG A 1 85 ? 1.184 22.870 -5.384 1.00 48.38 85 ARG A O 1
ATOM 663 N N . GLY A 1 86 ? 2.083 20.931 -4.718 1.00 48.84 86 GLY A N 1
ATOM 664 C CA . GLY A 1 86 ? 0.816 20.361 -4.219 1.00 48.84 86 GLY A CA 1
ATOM 665 C C . GLY A 1 86 ? 0.777 19.973 -2.736 1.00 48.84 86 GLY A C 1
ATOM 666 O O . GLY A 1 86 ? -0.244 20.158 -2.084 1.00 48.84 86 GLY A O 1
ATOM 667 N N . SER A 1 87 ? 1.875 19.479 -2.159 1.00 57.69 87 SER A N 1
ATOM 668 C CA . SER A 1 87 ? 1.834 18.796 -0.850 1.00 57.69 87 SER A CA 1
ATOM 669 C C . SER A 1 87 ? 2.033 19.700 0.373 1.00 57.69 87 SER A C 1
ATOM 671 O O . SER A 1 87 ? 1.646 19.334 1.481 1.00 57.69 87 SER A O 1
ATOM 673 N N . HIS A 1 88 ? 2.582 20.907 0.205 1.00 55.69 88 HIS A N 1
ATOM 674 C CA . HIS A 1 88 ? 2.866 21.792 1.343 1.00 55.69 88 HIS A CA 1
ATOM 675 C C . HIS A 1 88 ? 1.617 22.388 1.997 1.00 55.69 88 HIS A C 1
ATOM 677 O O . HIS A 1 88 ? 1.640 22.672 3.191 1.00 55.69 88 HIS A O 1
ATOM 683 N N . ARG A 1 89 ? 0.518 22.555 1.250 1.00 66.75 89 ARG A N 1
ATOM 684 C CA . ARG A 1 89 ? -0.722 23.120 1.803 1.00 66.75 89 ARG A CA 1
ATOM 685 C C . ARG A 1 89 ? -1.361 22.179 2.821 1.00 66.75 89 ARG A C 1
ATOM 687 O O . ARG A 1 89 ? -1.801 22.642 3.863 1.00 66.75 89 ARG A O 1
ATOM 694 N N . TRP A 1 90 ? -1.334 20.872 2.566 1.00 72.56 90 TRP A N 1
ATOM 695 C CA . TRP A 1 90 ? -1.923 19.877 3.466 1.00 72.56 90 TRP A CA 1
ATOM 696 C C . TRP A 1 90 ? -1.157 19.763 4.791 1.00 72.56 90 TRP A C 1
ATOM 698 O O . TRP A 1 90 ? -1.762 19.744 5.858 1.00 72.56 90 TRP A O 1
ATOM 708 N N . ALA A 1 91 ? 0.179 19.795 4.736 1.00 71.38 91 ALA A N 1
ATOM 709 C CA . ALA A 1 91 ? 1.017 19.786 5.935 1.00 71.38 91 ALA A CA 1
ATOM 710 C C . ALA A 1 91 ? 0.832 21.048 6.801 1.00 71.38 91 ALA A C 1
ATOM 712 O O . ALA A 1 91 ? 0.847 20.964 8.027 1.00 71.38 91 ALA A O 1
ATOM 713 N N . LEU A 1 92 ? 0.626 22.211 6.172 1.00 78.06 92 LEU A N 1
ATOM 714 C CA . LEU A 1 92 ? 0.406 23.481 6.872 1.00 78.06 92 LEU A CA 1
ATOM 715 C C . LEU A 1 92 ? -0.977 23.517 7.543 1.00 78.06 92 LEU A C 1
ATOM 717 O O . LEU A 1 92 ? -1.085 23.940 8.691 1.00 78.06 92 LEU A O 1
ATOM 721 N N . TRP A 1 93 ? -2.009 22.985 6.879 1.00 79.75 93 TRP A N 1
ATOM 722 C CA . TRP A 1 93 ? -3.339 22.803 7.472 1.00 79.75 93 TRP A CA 1
ATOM 723 C C . TRP A 1 93 ? -3.323 21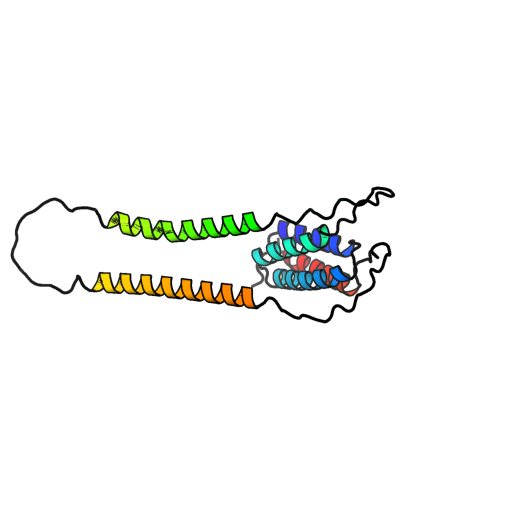.829 8.656 1.00 79.75 93 TRP A C 1
ATOM 725 O O . TRP A 1 93 ? -3.864 22.156 9.709 1.00 79.75 93 TRP A O 1
ATOM 735 N N . ALA A 1 94 ? -2.648 20.680 8.534 1.00 76.69 94 ALA A N 1
ATOM 736 C CA . ALA A 1 94 ? -2.526 19.717 9.631 1.00 76.69 94 ALA A CA 1
ATOM 737 C C . ALA A 1 94 ? -1.817 20.318 10.860 1.00 76.69 94 ALA A C 1
ATOM 739 O O . ALA A 1 94 ? -2.238 20.096 11.994 1.00 76.69 94 ALA A O 1
ATOM 740 N N . PHE A 1 95 ? -0.774 21.125 10.637 1.00 81.31 95 PHE A N 1
ATOM 741 C CA . PHE A 1 95 ? -0.068 21.826 11.709 1.00 81.31 95 PHE A CA 1
ATOM 742 C C . PHE A 1 95 ? -0.946 22.883 12.398 1.00 81.31 95 PHE A C 1
ATOM 744 O O . PHE A 1 95 ? -0.965 22.957 13.625 1.00 81.31 95 PHE A O 1
ATOM 751 N N . LEU A 1 96 ? -1.716 23.662 11.631 1.00 84.19 96 LEU A N 1
ATOM 752 C CA . LEU A 1 96 ? -2.626 24.669 12.188 1.00 84.19 96 LEU A CA 1
ATOM 753 C C . LEU A 1 96 ? -3.739 24.046 13.040 1.00 84.19 96 LEU A C 1
ATOM 755 O O . LEU A 1 96 ? -4.037 24.563 14.116 1.00 84.19 96 LEU A O 1
ATOM 759 N N . VAL A 1 97 ? -4.311 22.919 12.603 1.00 84.06 97 VAL A N 1
ATOM 760 C CA . VAL A 1 97 ? -5.332 22.190 13.376 1.00 84.06 97 VAL A CA 1
ATOM 761 C C . VAL A 1 97 ? -4.748 21.659 14.687 1.00 84.06 97 VAL A C 1
ATOM 763 O O . VAL A 1 97 ? -5.361 21.824 15.739 1.00 84.06 97 VAL A O 1
ATOM 766 N N . LEU A 1 98 ? -3.536 21.096 14.652 1.00 82.75 98 LEU A N 1
ATOM 767 C CA . LEU A 1 98 ? -2.846 20.626 15.856 1.00 82.75 98 LEU A CA 1
ATOM 768 C C . LEU A 1 98 ? -2.598 21.772 16.856 1.00 82.75 98 LEU A C 1
ATOM 770 O O . LEU A 1 98 ? -2.844 21.609 18.051 1.00 82.75 98 LEU A O 1
ATOM 774 N N . CYS A 1 99 ? -2.153 22.940 16.377 1.00 75.06 99 CYS A N 1
ATOM 775 C CA . CYS A 1 99 ? -1.969 24.122 17.222 1.00 75.06 99 CYS A CA 1
ATOM 776 C C . CYS A 1 99 ? -3.288 24.611 17.835 1.00 75.06 99 CYS A C 1
ATOM 778 O O . CYS A 1 99 ? -3.315 24.930 19.021 1.00 75.06 99 CYS A O 1
ATOM 780 N N . ALA A 1 100 ? -4.381 24.640 17.068 1.00 75.56 100 ALA A N 1
ATOM 781 C CA . ALA A 1 100 ? -5.683 25.069 17.578 1.00 75.56 100 ALA A CA 1
ATOM 782 C C . ALA A 1 100 ? -6.195 24.155 18.707 1.00 75.56 100 ALA A C 1
ATOM 784 O O . ALA A 1 100 ? -6.661 24.650 19.733 1.00 75.56 100 ALA A O 1
ATOM 785 N N . VAL A 1 101 ? -6.041 22.834 18.557 1.00 81.69 101 VAL A N 1
ATOM 786 C CA . VAL A 1 101 ? -6.455 21.848 19.573 1.00 81.69 101 VAL A CA 1
ATOM 787 C C . VAL A 1 101 ? -5.617 21.953 20.852 1.00 81.69 101 VAL A C 1
ATOM 789 O O . VAL A 1 101 ? -6.145 21.746 21.939 1.00 81.69 101 VAL A O 1
ATOM 792 N N . LEU A 1 102 ? -4.334 22.310 20.748 1.00 74.06 102 LEU A N 1
ATOM 793 C CA . LEU A 1 102 ? -3.458 22.476 21.914 1.00 74.06 102 LEU A CA 1
ATOM 794 C C . LEU A 1 102 ? -3.680 23.795 22.668 1.00 74.06 102 LEU A C 1
ATOM 796 O O . LEU A 1 102 ? -3.542 23.822 23.888 1.00 74.06 102 LEU A O 1
ATOM 800 N N . VAL A 1 103 ? -4.021 24.884 21.972 1.00 75.88 103 VAL A N 1
ATOM 801 C CA . VAL A 1 103 ? -4.156 26.220 22.589 1.00 75.88 103 VAL A CA 1
ATOM 802 C C . VAL A 1 103 ? -5.546 26.447 23.197 1.00 75.88 103 VAL A C 1
ATOM 804 O O . VAL A 1 103 ? -5.658 27.100 24.234 1.00 75.88 103 VAL A O 1
ATOM 807 N N . ALA A 1 104 ? -6.602 25.874 22.611 1.00 72.56 104 ALA A N 1
ATOM 808 C CA . ALA A 1 104 ? -7.975 26.018 23.105 1.00 72.56 104 ALA A CA 1
ATOM 809 C C . ALA A 1 104 ? -8.190 25.601 24.584 1.00 72.56 104 ALA A C 1
ATOM 811 O O . ALA A 1 104 ? -8.805 26.375 25.321 1.00 72.56 104 ALA A O 1
ATOM 812 N N . PRO A 1 105 ? -7.683 24.450 25.075 1.00 66.81 105 PRO A N 1
ATOM 813 C CA . PRO A 1 105 ? -7.886 24.061 26.471 1.00 66.81 105 PRO A CA 1
ATOM 814 C C . PRO A 1 105 ? -7.096 24.937 27.452 1.00 66.81 105 PRO A C 1
ATOM 816 O O . PRO A 1 105 ? -7.571 25.189 28.554 1.00 66.81 105 PRO A O 1
ATOM 819 N N . ALA A 1 106 ? -5.932 25.463 27.053 1.00 67.75 106 ALA A N 1
ATOM 820 C CA . ALA A 1 106 ? -5.149 26.366 27.898 1.00 67.75 106 ALA A CA 1
ATOM 821 C C . ALA A 1 106 ? -5.852 27.722 28.102 1.00 67.75 106 ALA A C 1
ATOM 823 O O . ALA A 1 106 ? -5.816 28.277 29.198 1.00 67.75 106 ALA A O 1
ATOM 824 N N . ALA A 1 107 ? -6.536 28.230 27.072 1.00 67.00 107 ALA A N 1
ATOM 825 C CA . ALA A 1 107 ? -7.303 29.471 27.166 1.00 67.00 107 ALA A CA 1
ATOM 826 C C . ALA A 1 107 ? -8.542 29.336 28.070 1.00 67.00 107 ALA A C 1
ATOM 828 O O . ALA A 1 107 ? -8.866 30.266 28.803 1.00 67.00 107 ALA A O 1
ATOM 829 N N . LEU A 1 108 ? -9.205 28.172 28.067 1.00 68.44 108 LEU A N 1
ATOM 830 C CA . LEU A 1 108 ? -10.360 27.916 28.937 1.00 68.44 108 LEU A CA 1
ATOM 831 C C . LEU A 1 108 ? -9.986 27.879 30.425 1.00 68.44 108 LEU A C 1
ATOM 833 O O . LEU A 1 108 ? -10.738 28.391 31.247 1.00 68.44 108 LEU A O 1
ATOM 837 N N . VAL A 1 109 ? -8.810 27.346 30.771 1.00 67.25 109 VAL A N 1
ATOM 838 C CA . VAL A 1 109 ? -8.322 27.325 32.164 1.00 67.25 109 VAL A CA 1
ATOM 839 C C . VAL A 1 109 ? -7.971 28.734 32.666 1.00 67.25 109 VAL A C 1
ATOM 841 O O . VAL A 1 109 ? -8.179 29.049 33.835 1.00 67.25 109 VAL A O 1
ATOM 844 N N . LEU A 1 110 ? -7.482 29.607 31.781 1.00 65.50 110 LEU A N 1
ATOM 845 C CA . LEU A 1 110 ? -7.195 31.005 32.115 1.00 65.50 110 LEU A CA 1
ATOM 846 C C . LEU A 1 110 ? -8.467 31.843 32.314 1.00 65.50 110 LEU A C 1
ATOM 848 O O . LEU A 1 110 ? -8.476 32.703 33.189 1.00 65.50 110 LEU A O 1
ATOM 852 N N . LEU A 1 111 ? -9.545 31.579 31.563 1.00 62.44 111 LEU A N 1
ATOM 853 C CA . LEU A 1 111 ? -10.803 32.328 31.703 1.00 62.44 111 LEU A CA 1
ATOM 854 C C . LEU A 1 111 ? -11.578 32.004 32.992 1.00 62.44 111 LEU A C 1
ATOM 856 O O . LEU A 1 111 ? -12.270 32.876 33.508 1.00 62.44 111 LEU A O 1
ATOM 860 N N . ASP A 1 112 ? -11.456 30.789 33.532 1.00 55.69 112 ASP A N 1
ATOM 861 C CA . ASP A 1 112 ? -12.163 30.395 34.766 1.00 55.69 112 ASP A CA 1
ATOM 862 C C . ASP A 1 112 ? -11.547 31.024 36.036 1.00 55.69 112 ASP A C 1
ATOM 864 O O . ASP A 1 112 ? -12.156 31.053 37.103 1.00 55.69 112 ASP A O 1
ATOM 868 N N . SER A 1 113 ? -10.339 31.587 35.918 1.00 57.75 113 SER A N 1
ATOM 869 C CA . SER A 1 113 ? -9.591 32.161 37.045 1.00 57.75 113 SER A CA 1
ATOM 870 C C . SER A 1 113 ? -10.013 33.594 37.409 1.00 57.75 113 SER A C 1
ATOM 872 O O . SER A 1 113 ? -9.600 34.098 38.452 1.00 57.75 113 SER A O 1
ATOM 874 N N . GLU A 1 114 ? -10.829 34.261 36.585 1.00 53.88 114 GLU A N 1
ATOM 875 C CA . GLU A 1 114 ? -11.182 35.679 36.759 1.00 53.88 114 GLU A CA 1
ATOM 876 C C . GLU A 1 114 ? -12.630 35.929 37.211 1.00 53.88 114 GLU A C 1
ATOM 878 O O . GLU A 1 114 ? -13.183 36.984 36.915 1.00 53.88 114 GLU A O 1
ATOM 883 N N . LEU A 1 115 ? -13.278 35.021 37.953 1.00 58.00 115 LEU A N 1
ATOM 884 C CA . LEU A 1 115 ? -14.524 35.386 38.646 1.00 58.00 115 LEU A CA 1
ATOM 885 C C . LEU A 1 115 ? -14.222 36.104 39.980 1.00 58.00 115 LEU A C 1
ATOM 887 O O . LEU A 1 115 ? -13.909 35.438 40.972 1.00 58.00 115 LEU A O 1
ATOM 891 N N . PRO A 1 116 ? -14.359 37.447 40.076 1.00 50.62 116 PRO A N 1
ATOM 892 C CA . PRO A 1 116 ? -14.275 38.139 41.353 1.00 50.62 116 PRO A CA 1
ATOM 893 C C . PRO A 1 116 ? -15.490 37.775 42.211 1.00 50.62 116 PRO A C 1
ATOM 895 O O . PRO A 1 116 ? -16.627 38.171 41.944 1.00 50.62 116 PRO A O 1
ATOM 898 N N . LYS A 1 117 ? -15.243 37.015 43.277 1.00 49.00 117 LYS A N 1
ATOM 899 C CA . LYS A 1 117 ? -16.239 36.700 44.301 1.00 49.00 117 LYS A CA 1
ATOM 900 C C . LYS A 1 117 ? -16.536 37.967 45.112 1.00 49.00 117 LYS A C 1
ATOM 902 O O . LYS A 1 117 ? -15.788 38.336 46.011 1.00 49.00 117 LYS A O 1
ATOM 907 N N . SER A 1 118 ? -17.614 38.655 44.745 1.00 57.12 118 SER A N 1
ATOM 908 C CA . SER A 1 118 ? -18.160 39.805 45.471 1.00 57.12 118 SER A CA 1
ATOM 909 C C . SER A 1 118 ? -19.073 39.336 46.611 1.00 57.12 118 SER A C 1
ATOM 911 O O . SER A 1 118 ? -20.015 38.584 46.361 1.00 57.12 118 SER A O 1
ATOM 913 N N . GLY A 1 119 ? -18.811 39.796 47.842 1.00 48.50 119 GLY A N 1
ATOM 914 C CA . GLY A 1 119 ? -19.744 39.704 48.977 1.00 48.50 119 GLY A CA 1
ATOM 915 C C . GLY A 1 119 ? -19.110 39.301 50.319 1.00 48.50 119 GLY A C 1
ATOM 916 O O . GLY A 1 119 ? -18.931 38.119 50.581 1.00 48.50 119 GLY A O 1
ATOM 917 N N . SER A 1 120 ? -18.793 40.300 51.150 1.00 54.22 120 SER A N 1
ATOM 918 C CA . SER A 1 120 ? -18.253 40.292 52.539 1.00 54.22 120 SER A CA 1
ATOM 919 C C . SER A 1 120 ? -19.261 39.761 53.611 1.00 54.22 120 SER A C 1
ATOM 921 O O . SER A 1 120 ? -20.347 39.370 53.186 1.00 54.22 120 SER A O 1
ATOM 923 N N . PRO A 1 121 ? -19.060 39.819 54.970 1.00 64.19 121 PRO A N 1
ATOM 924 C CA . PRO A 1 121 ? -17.963 40.340 55.821 1.00 64.19 121 PRO A CA 1
ATOM 925 C C . PRO A 1 121 ? -17.623 39.412 57.055 1.00 64.19 121 PRO A C 1
ATOM 927 O O . PRO A 1 121 ? -17.710 38.197 56.900 1.00 64.19 121 PRO A O 1
ATOM 930 N N . PRO A 1 122 ? -17.122 39.897 58.223 1.00 62.09 122 PRO A N 1
ATOM 931 C CA . PRO A 1 122 ? -15.897 39.417 58.871 1.00 62.09 122 PRO A CA 1
ATOM 932 C C . PRO A 1 122 ? -16.125 38.382 59.995 1.00 62.09 122 PRO A C 1
ATOM 934 O O . PRO A 1 122 ? -16.950 38.580 60.885 1.00 62.09 122 PRO A O 1
ATOM 937 N N . GLY A 1 123 ? -15.331 37.313 60.008 1.00 47.28 123 GLY A N 1
ATOM 938 C CA . GLY A 1 123 ? -15.302 36.338 61.098 1.00 47.28 123 GLY A CA 1
ATOM 939 C C . GLY A 1 123 ? -13.884 35.823 61.312 1.00 47.28 123 GLY A C 1
ATOM 940 O O . GLY A 1 123 ? -13.291 35.306 60.375 1.00 47.28 123 GLY A O 1
ATOM 941 N N . ASP A 1 124 ? -13.391 36.070 62.523 1.00 52.25 124 ASP A N 1
ATOM 942 C CA . ASP A 1 124 ? -12.168 35.666 63.231 1.00 52.25 124 ASP A CA 1
ATOM 943 C C . ASP A 1 124 ? -10.988 34.942 62.531 1.00 52.25 124 ASP A C 1
ATOM 945 O O . ASP A 1 124 ? -11.159 34.033 61.718 1.00 52.25 124 ASP A O 1
ATOM 949 N N . PRO A 1 125 ? -9.741 35.267 62.942 1.00 62.94 125 PRO A N 1
ATOM 950 C CA . PRO A 1 125 ? -8.528 34.640 62.433 1.00 62.94 125 PRO A CA 1
ATOM 951 C C . PRO A 1 125 ? -8.314 33.257 63.065 1.00 62.94 125 PRO A C 1
ATOM 953 O O . PRO A 1 125 ? -7.849 33.138 64.197 1.00 62.94 125 PRO A O 1
ATOM 956 N N . SER A 1 126 ? -8.588 32.196 62.310 1.00 54.03 126 SER A N 1
ATOM 957 C CA . SER A 1 126 ? -8.145 30.844 62.653 1.00 54.03 126 SER A CA 1
ATOM 958 C C . SER A 1 126 ? -7.548 30.155 61.430 1.00 54.03 126 SER A C 1
ATOM 960 O O . SER A 1 126 ? -8.279 29.684 60.569 1.00 54.03 126 SER A O 1
ATOM 962 N N . VAL A 1 127 ? -6.212 30.125 61.411 1.00 60.84 127 VAL A N 1
ATOM 963 C CA . VAL A 1 127 ? -5.363 28.969 61.070 1.00 60.84 127 VAL A CA 1
ATOM 964 C C . VAL A 1 127 ? -5.780 28.158 59.832 1.00 60.84 127 VAL A C 1
ATOM 966 O O . VAL A 1 127 ? -6.678 27.333 59.917 1.00 60.84 127 VAL A O 1
ATOM 969 N N . ASP A 1 128 ? -5.069 28.356 58.713 1.00 49.62 128 ASP A N 1
ATOM 970 C CA . ASP A 1 128 ? -4.342 27.290 57.989 1.00 49.62 128 ASP A CA 1
ATOM 971 C C . ASP A 1 128 ? -3.685 27.833 56.699 1.00 49.62 128 ASP A C 1
ATOM 973 O O . ASP A 1 128 ? -4.241 27.800 55.602 1.00 49.62 128 ASP A O 1
ATOM 977 N N . ASP A 1 129 ? -2.439 28.300 56.821 1.00 51.34 129 ASP A N 1
ATOM 978 C CA . ASP A 1 129 ? -1.598 28.824 55.727 1.00 51.34 129 ASP A CA 1
ATOM 979 C C . ASP A 1 129 ? -0.898 27.708 54.908 1.00 51.34 129 ASP A C 1
ATOM 981 O O . ASP A 1 129 ? 0.274 27.805 54.540 1.00 51.34 129 ASP A O 1
ATOM 985 N N . THR A 1 130 ? -1.604 26.610 54.603 1.00 55.72 130 THR A N 1
ATOM 986 C CA . 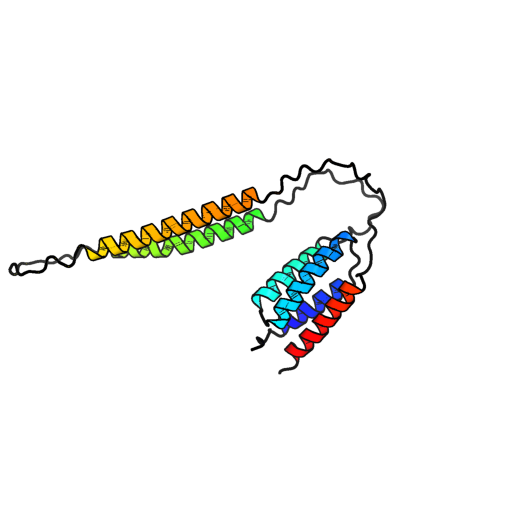THR A 1 130 ? -1.013 25.442 53.899 1.00 55.72 130 THR A CA 1
ATOM 987 C C . THR A 1 130 ? -1.683 25.124 52.550 1.00 55.72 130 THR A C 1
ATOM 989 O O . THR A 1 130 ? -1.453 24.068 51.965 1.00 55.72 130 THR A O 1
ATOM 992 N N . GLY A 1 131 ? -2.507 26.030 52.010 1.00 50.97 131 GLY A N 1
ATOM 993 C CA . GLY A 1 131 ? -3.249 25.805 50.755 1.00 50.97 131 GLY A CA 1
ATOM 994 C C . GLY A 1 131 ? -2.621 26.399 49.486 1.00 50.97 131 GLY A C 1
ATOM 995 O O . GLY A 1 131 ? -2.846 25.897 48.386 1.00 50.97 131 GLY A O 1
ATOM 996 N N . THR A 1 132 ? -1.813 27.454 49.606 1.00 50.94 132 THR A N 1
ATOM 997 C CA . THR A 1 132 ? -1.514 28.348 48.467 1.00 50.94 132 THR A CA 1
ATOM 998 C C . THR A 1 132 ? -0.274 27.946 47.655 1.00 50.94 132 THR A C 1
ATOM 1000 O O . THR A 1 132 ? -0.108 28.376 46.515 1.00 50.94 132 THR A O 1
ATOM 1003 N N . ASN A 1 133 ? 0.569 27.053 48.183 1.00 51.31 133 ASN A N 1
ATOM 1004 C CA . ASN A 1 133 ? 1.818 26.640 47.523 1.00 51.31 133 ASN A CA 1
ATOM 1005 C C . ASN A 1 133 ? 1.649 25.456 46.551 1.00 51.31 133 ASN A C 1
ATOM 1007 O O . ASN A 1 133 ? 2.543 25.181 45.758 1.00 51.31 133 ASN A O 1
ATOM 1011 N N . SER A 1 134 ? 0.506 24.763 46.572 1.00 52.22 134 SER A N 1
ATOM 1012 C CA . SER A 1 134 ? 0.248 23.583 45.728 1.00 52.22 134 SER A CA 1
ATOM 1013 C C . SER A 1 134 ? -0.065 23.948 44.265 1.00 52.22 134 SER A C 1
ATOM 1015 O O . SER A 1 134 ? 0.400 23.281 43.337 1.00 52.22 134 SER A O 1
ATOM 1017 N N . LEU A 1 135 ? -0.768 25.065 44.033 1.00 54.03 135 LEU A N 1
ATOM 1018 C CA . LEU A 1 135 ? -1.205 25.467 42.690 1.00 54.03 135 LEU A CA 1
ATOM 1019 C C . LEU A 1 135 ? -0.033 25.900 41.785 1.00 54.03 135 LEU A C 1
ATOM 1021 O O . LEU A 1 135 ? -0.001 25.580 40.597 1.00 54.03 135 LEU A O 1
ATOM 1025 N N . TRP A 1 136 ? 0.973 26.569 42.359 1.00 54.03 136 TRP A N 1
ATOM 1026 C CA . TRP A 1 136 ? 2.185 26.989 41.642 1.00 54.03 136 TRP A CA 1
ATOM 1027 C C . TRP A 1 136 ? 3.080 25.806 41.255 1.00 54.03 136 TRP A C 1
ATOM 1029 O O . TRP A 1 136 ? 3.692 25.815 40.185 1.00 54.03 136 TRP A O 1
ATOM 1039 N N . ILE A 1 137 ? 3.114 24.758 42.083 1.00 58.59 137 ILE A N 1
ATOM 1040 C CA . ILE A 1 137 ? 3.881 23.536 41.805 1.00 58.59 137 ILE A CA 1
ATOM 1041 C C . ILE A 1 137 ? 3.226 22.749 40.660 1.00 58.59 137 ILE A C 1
ATOM 1043 O O . ILE A 1 137 ? 3.924 22.285 39.756 1.00 58.59 137 ILE A O 1
ATOM 1047 N N . ALA A 1 138 ? 1.892 22.663 40.638 1.00 59.91 138 ALA A N 1
ATOM 1048 C CA . ALA A 1 138 ? 1.161 22.016 39.550 1.00 59.91 138 ALA A CA 1
ATOM 1049 C C . ALA A 1 138 ? 1.325 22.765 38.211 1.00 59.91 138 ALA A C 1
ATOM 1051 O O . ALA A 1 138 ? 1.604 22.139 37.186 1.00 59.91 138 ALA A O 1
ATOM 1052 N N . GLY A 1 139 ? 1.240 24.101 38.219 1.00 67.19 139 GLY A N 1
ATOM 1053 C CA . GLY A 1 139 ? 1.457 24.923 37.022 1.00 67.19 139 GLY A CA 1
ATOM 1054 C C . GLY A 1 139 ? 2.886 24.826 36.472 1.00 67.19 139 GLY A C 1
ATOM 1055 O O . GLY A 1 139 ? 3.083 24.693 35.260 1.00 67.19 139 GLY A O 1
ATOM 1056 N N . GLY A 1 140 ? 3.888 24.808 37.358 1.00 71.44 140 GLY A N 1
ATOM 1057 C CA . GLY A 1 140 ? 5.294 24.654 36.979 1.00 71.44 140 GLY A CA 1
ATOM 1058 C C . GLY A 1 140 ? 5.595 23.315 36.299 1.00 71.44 140 GLY A C 1
ATOM 1059 O O . GLY A 1 140 ? 6.322 23.278 35.304 1.00 71.44 140 GLY A O 1
ATOM 1060 N N . LEU A 1 141 ? 4.994 22.220 36.775 1.00 72.75 141 LEU A N 1
ATOM 1061 C CA . LEU A 1 141 ? 5.180 20.889 36.184 1.00 72.75 141 LEU A CA 1
ATOM 1062 C C . LEU A 1 141 ? 4.580 20.779 34.778 1.00 72.75 141 LEU A C 1
ATOM 1064 O O . LEU A 1 141 ? 5.205 20.192 33.891 1.00 72.75 141 LEU A O 1
ATOM 1068 N N . VAL A 1 142 ? 3.411 21.381 34.543 1.00 73.81 142 VAL A N 1
ATOM 1069 C CA . VAL A 1 142 ? 2.785 21.392 33.212 1.00 73.81 142 VAL A CA 1
ATOM 1070 C C . VAL A 1 142 ? 3.612 22.223 32.229 1.00 73.81 142 VAL A C 1
ATOM 1072 O O . VAL A 1 142 ? 3.888 21.763 31.119 1.00 73.81 142 VAL A O 1
ATOM 1075 N N . ALA A 1 143 ? 4.085 23.405 32.639 1.00 75.38 143 ALA A N 1
ATOM 1076 C CA . ALA A 1 143 ? 4.947 24.242 31.803 1.00 75.38 143 ALA A CA 1
ATOM 1077 C C . ALA A 1 143 ? 6.266 23.531 31.438 1.00 75.38 143 ALA A C 1
ATOM 1079 O O . ALA A 1 143 ? 6.706 23.579 30.285 1.00 75.38 143 ALA A O 1
ATOM 1080 N N . LEU A 1 144 ? 6.862 22.809 32.393 1.00 79.75 144 LEU A N 1
ATOM 1081 C CA . LEU A 1 144 ? 8.065 22.010 32.166 1.00 79.75 144 LEU A CA 1
ATOM 1082 C C . LEU A 1 144 ? 7.808 20.861 31.176 1.00 79.75 144 LEU A C 1
ATOM 1084 O O . LEU A 1 144 ? 8.600 20.659 30.255 1.00 79.75 144 LEU A O 1
ATOM 1088 N N . ALA A 1 145 ? 6.688 20.144 31.310 1.00 74.62 145 ALA A N 1
ATOM 1089 C CA . ALA A 1 145 ? 6.324 19.065 30.392 1.00 74.62 145 ALA A CA 1
ATOM 1090 C C . ALA A 1 145 ? 6.146 19.572 28.948 1.00 74.62 145 ALA A C 1
ATOM 1092 O O . ALA A 1 145 ? 6.668 18.965 28.009 1.00 74.62 145 ALA A O 1
ATOM 1093 N N . VAL A 1 146 ? 5.487 20.722 28.765 1.00 80.44 146 VAL A N 1
ATOM 1094 C CA . VAL A 1 146 ? 5.316 21.353 27.444 1.00 80.44 146 VAL A CA 1
ATOM 1095 C C . VAL A 1 146 ? 6.665 21.759 26.844 1.00 80.44 146 VAL A C 1
ATOM 1097 O O . VAL A 1 146 ? 6.918 21.491 25.666 1.00 80.44 146 VAL A O 1
ATOM 1100 N N . ALA A 1 147 ? 7.563 22.340 27.645 1.00 84.44 147 ALA A N 1
ATOM 1101 C CA . ALA A 1 147 ? 8.901 22.713 27.190 1.00 84.44 147 ALA A CA 1
ATOM 1102 C C . ALA A 1 147 ? 9.720 21.490 26.736 1.00 84.44 147 ALA A C 1
ATOM 1104 O O . ALA A 1 147 ? 10.352 21.526 25.677 1.00 84.44 147 ALA A O 1
ATOM 1105 N N . VAL A 1 148 ? 9.662 20.379 27.479 1.00 87.81 148 VAL A N 1
ATOM 1106 C CA . VAL A 1 148 ? 10.354 19.128 27.119 1.00 87.81 148 VAL A CA 1
ATOM 1107 C C . VAL A 1 148 ? 9.826 18.559 25.800 1.00 87.81 148 VAL A C 1
ATOM 1109 O O . VAL A 1 148 ? 10.621 18.181 24.934 1.00 87.81 148 VAL A O 1
ATOM 1112 N N . VAL A 1 149 ? 8.505 18.547 25.600 1.00 85.19 149 VAL A N 1
ATOM 1113 C CA . VAL A 1 149 ? 7.895 18.086 24.341 1.00 85.19 149 VAL A CA 1
ATOM 1114 C C . VAL A 1 149 ? 8.316 18.979 23.172 1.00 85.19 149 VAL A C 1
ATOM 1116 O O . VAL A 1 149 ? 8.715 18.465 22.125 1.00 85.19 149 VAL A O 1
ATOM 1119 N N . ALA A 1 150 ? 8.308 20.304 23.344 1.00 83.06 150 ALA A N 1
ATOM 1120 C CA . ALA A 1 150 ? 8.731 21.242 22.305 1.00 83.06 150 ALA A CA 1
ATOM 1121 C C . ALA A 1 150 ? 10.200 21.030 21.895 1.00 83.06 150 ALA A C 1
ATOM 1123 O O . ALA A 1 150 ? 10.516 20.986 20.701 1.00 83.06 150 ALA A O 1
ATOM 1124 N N . VAL A 1 151 ? 11.092 20.821 22.869 1.00 90.75 151 VAL A N 1
ATOM 1125 C CA . VAL A 1 151 ? 12.508 20.516 22.615 1.00 90.75 151 VAL A CA 1
ATOM 1126 C C . VAL A 1 151 ? 12.661 19.172 21.899 1.00 90.75 151 VAL A C 1
ATOM 1128 O O . VAL A 1 151 ? 13.399 19.084 20.914 1.00 90.75 151 VAL A O 1
ATOM 1131 N N . ALA A 1 152 ? 11.936 18.132 22.319 1.00 83.56 152 ALA A N 1
ATOM 1132 C CA . ALA A 1 152 ? 11.971 16.826 21.663 1.00 83.56 152 ALA A CA 1
ATOM 1133 C C . ALA A 1 152 ? 11.506 16.902 20.196 1.00 83.56 152 ALA A C 1
ATOM 1135 O O . ALA A 1 152 ? 12.143 16.322 19.309 1.00 83.56 152 ALA A O 1
ATOM 1136 N N . VAL A 1 153 ? 10.447 17.671 19.916 1.00 85.00 153 VAL A N 1
ATOM 1137 C CA . VAL A 1 153 ? 9.964 17.933 18.551 1.00 85.00 153 VAL A CA 1
ATOM 1138 C C . VAL A 1 153 ? 11.018 18.686 17.739 1.00 85.00 153 VAL A C 1
ATOM 1140 O O . VAL A 1 153 ? 11.337 18.263 16.625 1.00 85.00 153 VAL A O 1
ATOM 1143 N N . ALA A 1 154 ? 11.625 19.740 18.293 1.00 85.94 154 ALA A N 1
ATOM 1144 C CA . ALA A 1 154 ? 12.682 20.496 17.623 1.00 85.94 154 ALA A CA 1
ATOM 1145 C C . ALA A 1 154 ? 13.890 19.608 17.271 1.00 85.94 154 ALA A C 1
ATOM 1147 O O . ALA A 1 154 ? 14.376 19.638 16.136 1.00 85.94 154 ALA A O 1
ATOM 1148 N N . ILE A 1 155 ? 14.326 18.745 18.196 1.00 87.50 155 ILE A N 1
ATOM 1149 C CA . ILE A 1 155 ? 15.409 17.779 17.961 1.00 87.50 155 ILE A CA 1
ATOM 1150 C C . ILE A 1 155 ? 15.026 16.791 16.855 1.00 87.50 155 ILE A C 1
ATOM 1152 O O . ILE A 1 155 ? 15.851 16.498 15.986 1.00 87.50 155 ILE A O 1
ATOM 1156 N N . ASN A 1 156 ? 13.790 16.287 16.843 1.00 81.50 156 ASN A N 1
ATOM 1157 C CA . ASN A 1 156 ? 13.325 15.349 15.821 1.00 81.50 156 ASN A CA 1
ATOM 1158 C C . ASN A 1 156 ? 13.269 16.012 14.430 1.00 81.50 156 ASN A C 1
ATOM 1160 O O . ASN A 1 156 ? 13.721 15.427 13.444 1.00 81.50 156 ASN A O 1
ATOM 1164 N N . VAL A 1 157 ? 12.832 17.274 14.350 1.00 79.38 157 VAL A N 1
ATOM 1165 C CA . VAL A 1 157 ? 12.847 18.068 13.108 1.00 79.38 157 VAL A CA 1
ATOM 1166 C C . VAL A 1 157 ? 14.277 18.303 12.616 1.00 79.38 157 VAL A C 1
ATOM 1168 O O . VAL A 1 157 ? 14.557 18.095 11.433 1.00 79.38 157 VAL A O 1
ATOM 1171 N N . VAL A 1 158 ? 15.210 18.673 13.500 1.00 81.88 158 VAL A N 1
ATOM 1172 C CA . VAL A 1 158 ? 16.625 18.858 13.133 1.00 81.88 158 VAL A CA 1
ATOM 1173 C C . VAL A 1 158 ? 17.261 17.534 12.705 1.00 81.88 158 VAL A C 1
ATOM 1175 O O . VAL A 1 158 ? 17.974 17.500 11.701 1.00 81.88 158 VAL A O 1
ATOM 1178 N N . ARG A 1 159 ? 16.972 16.424 13.394 1.00 78.19 159 ARG A N 1
ATOM 1179 C CA . ARG A 1 159 ? 17.442 15.087 12.998 1.00 78.19 159 ARG A CA 1
ATOM 1180 C C . ARG A 1 159 ? 16.888 14.667 11.640 1.00 78.19 159 ARG A C 1
ATOM 1182 O O . ARG A 1 159 ? 17.655 14.157 10.830 1.00 78.19 159 ARG A O 1
ATOM 1189 N N . ARG A 1 160 ? 15.609 14.927 11.349 1.00 71.50 160 ARG A N 1
ATOM 1190 C CA . ARG A 1 160 ? 15.029 14.679 10.019 1.00 71.50 160 ARG A CA 1
ATOM 1191 C C . ARG A 1 160 ? 15.698 15.524 8.939 1.00 71.50 160 ARG A C 1
ATOM 1193 O O . ARG A 1 160 ? 16.006 14.992 7.881 1.00 71.50 160 ARG A O 1
ATOM 1200 N N . ARG A 1 161 ? 16.005 16.796 9.220 1.00 69.06 161 ARG A N 1
ATOM 1201 C CA . ARG A 1 161 ? 16.744 17.662 8.282 1.00 69.06 161 ARG A CA 1
ATOM 1202 C C . ARG A 1 161 ? 18.186 17.205 8.049 1.00 69.06 161 ARG A C 1
ATOM 1204 O O . ARG A 1 161 ? 18.695 17.373 6.950 1.00 69.06 161 ARG A O 1
ATOM 1211 N N . ARG A 1 162 ? 18.835 16.608 9.053 1.00 60.88 162 ARG A N 1
ATOM 1212 C CA . ARG A 1 162 ? 20.193 16.046 8.929 1.00 60.88 162 ARG A CA 1
ATOM 1213 C C . ARG A 1 162 ? 20.236 14.661 8.274 1.00 60.88 162 ARG A C 1
ATOM 1215 O O . ARG A 1 162 ? 21.315 14.217 7.911 1.00 60.88 162 ARG A O 1
ATOM 1222 N N . ARG A 1 163 ? 19.092 13.994 8.085 1.00 48.91 163 ARG A N 1
ATOM 1223 C CA . ARG A 1 163 ? 18.963 12.773 7.268 1.00 48.91 163 ARG A CA 1
ATOM 1224 C C . ARG A 1 163 ? 18.644 13.092 5.804 1.00 48.91 163 ARG A C 1
ATOM 1226 O O . ARG A 1 163 ? 17.902 12.358 5.164 1.00 48.91 163 ARG A O 1
ATOM 1233 N N . VAL A 1 164 ? 19.199 14.176 5.269 1.00 45.28 164 VAL A N 1
ATOM 1234 C CA . VAL A 1 164 ? 19.480 14.232 3.834 1.00 45.28 164 VAL A CA 1
ATOM 1235 C C . VAL A 1 164 ? 20.854 13.587 3.682 1.00 45.28 164 VAL A C 1
ATOM 1237 O O . VAL A 1 164 ? 21.825 14.144 4.198 1.00 45.28 164 VAL A O 1
ATOM 1240 N N . PRO A 1 165 ? 20.970 12.405 3.059 1.00 45.25 165 PRO A N 1
ATOM 1241 C CA . PRO A 1 165 ? 22.269 11.869 2.705 1.00 45.25 165 PRO A CA 1
ATOM 1242 C C . PRO A 1 165 ? 22.878 12.825 1.676 1.00 45.25 165 PRO A C 1
ATOM 1244 O O . PRO A 1 165 ? 22.539 12.776 0.498 1.00 45.25 165 PRO A O 1
ATOM 1247 N N . SER A 1 166 ? 23.785 13.702 2.109 1.00 48.00 166 SER A N 1
ATOM 1248 C CA . SER A 1 166 ? 24.810 14.252 1.220 1.00 48.00 166 SER A CA 1
ATOM 1249 C C . SER A 1 166 ? 25.796 13.130 0.905 1.00 48.00 166 SER A C 1
ATOM 1251 O O . SER A 1 166 ? 26.938 13.133 1.354 1.00 48.00 166 SER A O 1
ATOM 1253 N N . ALA A 1 167 ? 25.323 12.137 0.158 1.00 47.12 167 ALA A N 1
ATOM 1254 C CA . ALA A 1 167 ? 26.173 11.339 -0.694 1.00 47.12 167 ALA A CA 1
ATOM 1255 C C . ALA A 1 167 ? 26.318 12.146 -1.984 1.00 47.12 167 ALA A C 1
ATOM 1257 O O . ALA A 1 167 ? 25.555 12.000 -2.935 1.00 47.12 167 ALA A O 1
ATOM 1258 N N . SER A 1 168 ? 27.285 13.059 -1.989 1.00 45.09 168 SER A N 1
ATOM 1259 C CA . SER A 1 168 ? 27.948 13.471 -3.220 1.00 45.09 168 SER A CA 1
ATOM 1260 C C . SER A 1 168 ? 28.700 12.252 -3.755 1.00 45.09 168 SER A C 1
ATOM 1262 O O . SER A 1 168 ? 29.905 12.105 -3.571 1.00 45.09 168 SER A O 1
ATOM 1264 N N . GLU A 1 169 ? 27.938 11.331 -4.334 1.00 43.34 169 GLU A N 1
ATOM 1265 C CA . GLU A 1 169 ? 28.435 10.281 -5.203 1.00 43.34 169 GLU A CA 1
ATOM 1266 C C . GLU A 1 169 ? 28.871 10.966 -6.509 1.00 43.34 169 GLU A C 1
ATOM 1268 O O . GLU A 1 169 ? 28.158 11.852 -7.000 1.00 43.34 169 GLU A O 1
ATOM 1273 N N . PRO A 1 170 ? 30.058 10.652 -7.058 1.00 46.34 170 PRO A N 1
ATOM 1274 C CA . PRO A 1 170 ? 30.479 11.216 -8.326 1.00 46.34 170 PRO A CA 1
ATOM 1275 C C . PRO A 1 170 ? 29.415 10.874 -9.363 1.00 46.34 170 PRO A C 1
ATOM 1277 O O . PRO A 1 170 ? 29.066 9.709 -9.551 1.00 46.34 170 PRO A O 1
ATOM 1280 N N . VAL A 1 171 ? 28.901 11.911 -10.023 1.00 50.78 171 VAL A N 1
ATOM 1281 C CA . VAL A 1 171 ? 28.035 11.808 -11.193 1.00 50.78 171 VAL A CA 1
ATOM 1282 C C . VAL A 1 171 ? 28.831 11.089 -12.280 1.00 50.78 171 VAL A C 1
ATOM 1284 O O . VAL A 1 171 ? 29.441 11.697 -13.156 1.00 50.78 171 VAL A O 1
ATOM 1287 N N . VAL A 1 172 ? 28.838 9.758 -12.221 1.00 50.75 172 VAL A N 1
ATOM 1288 C CA . VAL A 1 172 ? 28.994 8.926 -13.400 1.00 50.75 172 VAL A CA 1
ATOM 1289 C C . VAL A 1 172 ? 27.793 9.299 -14.240 1.00 50.75 172 VAL A C 1
ATOM 1291 O O . VAL A 1 172 ? 26.658 8.955 -13.909 1.00 50.75 172 VAL A O 1
ATOM 1294 N N . ALA A 1 173 ? 28.045 10.092 -15.275 1.00 46.00 173 ALA A N 1
ATOM 1295 C CA . ALA A 1 173 ? 27.078 10.428 -16.294 1.00 46.00 173 ALA A CA 1
ATOM 1296 C C . ALA A 1 173 ? 26.532 9.120 -16.883 1.00 46.00 173 ALA A C 1
ATOM 1298 O O . ALA A 1 173 ? 27.066 8.576 -17.852 1.00 46.00 173 ALA A O 1
ATOM 1299 N N . ARG A 1 174 ? 25.468 8.581 -16.273 1.00 46.78 174 ARG A N 1
ATOM 1300 C CA . ARG A 1 174 ? 24.616 7.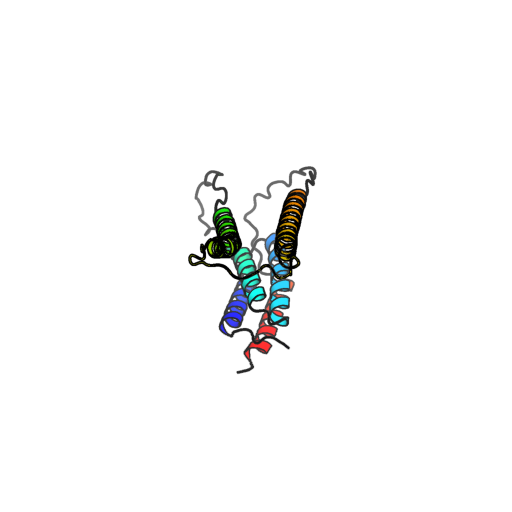583 -16.904 1.00 46.78 174 ARG A CA 1
ATOM 1301 C C . ARG A 1 174 ? 24.078 8.285 -18.133 1.00 46.78 174 ARG A C 1
ATOM 1303 O O . ARG A 1 174 ? 23.254 9.191 -18.027 1.00 46.78 174 ARG A O 1
ATOM 1310 N N . ARG A 1 175 ? 24.637 7.914 -19.288 1.00 45.88 175 ARG A N 1
ATOM 1311 C CA . ARG A 1 175 ? 24.141 8.309 -20.603 1.00 45.88 175 ARG A CA 1
ATOM 1312 C C . ARG A 1 175 ? 22.612 8.265 -20.559 1.00 45.88 175 ARG A C 1
ATOM 1314 O O . ARG A 1 175 ? 22.082 7.244 -20.113 1.00 45.88 175 ARG A O 1
ATOM 1321 N N . PRO A 1 176 ? 21.906 9.313 -21.009 1.00 47.94 176 PRO A N 1
ATOM 1322 C CA . PRO A 1 176 ? 20.475 9.203 -21.208 1.00 47.94 176 PRO A CA 1
ATOM 1323 C C . PRO A 1 176 ? 20.267 8.050 -22.188 1.00 47.94 176 PRO A C 1
ATOM 1325 O O . PRO A 1 176 ? 20.704 8.105 -23.338 1.00 47.94 176 PRO A O 1
ATOM 1328 N N . VAL A 1 177 ? 19.682 6.955 -21.706 1.00 53.47 177 VAL A N 1
ATOM 1329 C CA . VAL A 1 177 ? 19.200 5.884 -22.570 1.00 53.47 177 VAL A CA 1
ATOM 1330 C C . VAL A 1 177 ? 17.991 6.482 -23.275 1.00 53.47 177 VAL A C 1
ATOM 1332 O O . VAL A 1 177 ? 16.878 6.460 -22.763 1.00 53.47 177 VAL A O 1
ATOM 1335 N N . ILE A 1 178 ? 18.250 7.121 -24.416 1.00 50.91 178 ILE A N 1
ATOM 1336 C CA . ILE A 1 178 ? 17.240 7.638 -25.337 1.00 50.91 178 ILE A CA 1
ATOM 1337 C C . ILE A 1 178 ? 16.628 6.410 -26.014 1.00 50.91 178 ILE A C 1
ATOM 1339 O O . ILE A 1 178 ? 17.012 5.999 -27.104 1.00 50.91 178 ILE A O 1
ATOM 1343 N N . GLY A 1 179 ? 15.731 5.756 -25.293 1.00 59.59 179 GLY A N 1
ATOM 1344 C CA . GLY A 1 179 ? 14.847 4.720 -25.792 1.00 59.59 179 GLY A CA 1
ATOM 1345 C C . GLY A 1 179 ? 13.467 4.957 -25.188 1.00 59.59 179 GLY A C 1
ATOM 1346 O O . GLY A 1 179 ? 13.379 5.552 -24.110 1.00 59.59 179 GLY A O 1
ATOM 1347 N N . PRO A 1 180 ? 12.383 4.539 -25.859 1.00 60.69 180 PRO A N 1
ATOM 1348 C CA . PRO A 1 180 ? 11.058 4.597 -25.258 1.00 60.69 180 PRO A CA 1
ATOM 1349 C C . PRO A 1 180 ? 11.103 3.895 -23.890 1.00 60.69 180 PRO A C 1
ATOM 1351 O O . PRO A 1 180 ? 11.788 2.869 -23.775 1.00 60.69 180 PRO A O 1
ATOM 1354 N N . PRO A 1 181 ? 10.438 4.439 -22.851 1.00 62.81 181 PRO A N 1
ATOM 1355 C CA . PRO A 1 181 ? 10.421 3.813 -21.537 1.00 62.81 181 PRO A CA 1
ATOM 1356 C C . PRO A 1 181 ? 9.952 2.371 -21.716 1.00 62.81 181 PRO A C 1
ATOM 1358 O O . PRO A 1 181 ? 8.850 2.124 -22.207 1.00 62.81 181 PRO A O 1
ATOM 1361 N N . ARG A 1 182 ? 10.829 1.414 -21.396 1.00 72.94 182 ARG A N 1
ATOM 1362 C CA . ARG A 1 182 ? 10.499 -0.006 -21.476 1.00 72.94 182 ARG A CA 1
ATOM 1363 C C . ARG A 1 182 ? 9.511 -0.295 -20.361 1.00 72.94 182 ARG A C 1
ATOM 1365 O O . ARG A 1 182 ? 9.910 -0.556 -19.235 1.00 72.94 182 ARG A O 1
ATOM 1372 N N . VAL A 1 183 ? 8.227 -0.203 -20.676 1.00 85.25 183 VAL A N 1
ATOM 1373 C CA . VAL A 1 183 ? 7.188 -0.765 -19.826 1.00 85.25 183 VAL A CA 1
ATOM 1374 C C . VAL A 1 183 ? 7.355 -2.271 -19.800 1.00 85.25 183 VAL A C 1
ATOM 1376 O O . VAL A 1 183 ? 7.507 -2.910 -20.843 1.00 85.25 183 VAL A O 1
ATOM 1379 N N . MET A 1 184 ? 7.358 -2.833 -18.604 1.00 87.06 184 MET A N 1
ATOM 1380 C CA . MET A 1 184 ? 7.379 -4.270 -18.400 1.00 87.06 184 MET A CA 1
ATOM 1381 C C . MET A 1 184 ? 6.147 -4.671 -17.594 1.00 87.06 184 MET A C 1
ATOM 1383 O O . MET A 1 184 ? 5.716 -3.896 -16.733 1.00 87.06 184 MET A O 1
ATOM 1387 N N . PRO A 1 185 ? 5.575 -5.857 -17.862 1.00 91.81 185 PRO A N 1
ATOM 1388 C CA . PRO A 1 185 ? 4.526 -6.405 -17.016 1.00 91.81 185 PRO A CA 1
ATOM 1389 C C . PRO A 1 185 ? 5.061 -6.673 -15.606 1.00 91.81 185 PRO A C 1
ATOM 1391 O O . PRO A 1 185 ? 6.278 -6.749 -15.392 1.00 91.81 185 PRO A O 1
ATOM 1394 N N . ALA A 1 186 ? 4.144 -6.869 -14.660 1.00 91.81 186 ALA A N 1
ATOM 1395 C CA . ALA A 1 186 ? 4.479 -7.208 -13.285 1.00 91.81 186 ALA A CA 1
ATOM 1396 C C . ALA A 1 186 ? 5.443 -8.413 -13.211 1.00 91.81 186 ALA A C 1
ATOM 1398 O O . ALA A 1 186 ? 5.136 -9.485 -13.755 1.00 91.81 186 ALA A O 1
ATOM 1399 N N . PRO A 1 187 ? 6.596 -8.281 -12.524 1.00 94.62 187 PRO A N 1
ATOM 1400 C CA . PRO A 1 187 ? 7.503 -9.391 -12.273 1.00 94.62 187 PRO A CA 1
ATOM 1401 C C . PRO A 1 187 ? 6.786 -10.551 -11.583 1.00 94.62 187 PRO A C 1
ATOM 1403 O O . PRO A 1 187 ? 5.867 -10.343 -10.790 1.00 94.62 187 PRO A O 1
ATOM 1406 N N . ALA A 1 188 ? 7.247 -11.781 -11.826 1.00 93.88 188 ALA A N 1
ATOM 1407 C CA . ALA A 1 188 ? 6.632 -12.981 -11.253 1.00 93.88 188 ALA A CA 1
ATOM 1408 C C . ALA A 1 188 ? 6.488 -12.902 -9.723 1.00 93.88 188 ALA A C 1
ATOM 1410 O O . ALA A 1 188 ? 5.445 -13.258 -9.192 1.00 93.88 188 ALA A O 1
ATOM 1411 N N . GLN A 1 189 ? 7.490 -12.350 -9.032 1.00 93.44 189 GLN A N 1
ATOM 1412 C CA . GLN A 1 189 ? 7.478 -12.160 -7.577 1.00 93.44 189 GLN A CA 1
ATOM 1413 C C . GLN A 1 189 ? 6.350 -11.227 -7.111 1.00 93.44 189 GLN A C 1
ATOM 1415 O O . GLN A 1 189 ? 5.628 -11.560 -6.178 1.00 93.44 189 GLN A O 1
ATOM 1420 N N . VAL A 1 190 ? 6.156 -10.093 -7.795 1.00 94.81 190 VAL A N 1
ATOM 1421 C CA . VAL A 1 190 ? 5.088 -9.124 -7.490 1.00 94.81 190 VAL A CA 1
ATOM 1422 C C . VAL A 1 190 ? 3.716 -9.753 -7.725 1.00 94.81 190 VAL A C 1
ATOM 1424 O O . VAL A 1 190 ? 2.807 -9.582 -6.916 1.00 94.81 190 VAL A O 1
ATOM 1427 N N . ARG A 1 191 ? 3.569 -10.529 -8.805 1.00 94.62 191 ARG A N 1
ATOM 1428 C CA . ARG A 1 191 ? 2.326 -11.252 -9.111 1.00 94.62 191 ARG A CA 1
ATOM 1429 C C . ARG A 1 191 ? 2.005 -12.315 -8.066 1.00 94.62 191 ARG A C 1
ATOM 1431 O O . ARG A 1 191 ? 0.867 -12.396 -7.617 1.00 94.62 191 ARG A O 1
ATOM 1438 N N . GLU A 1 192 ? 2.998 -13.111 -7.682 1.00 94.94 192 GLU A N 1
ATOM 1439 C CA . GLU A 1 192 ? 2.882 -14.134 -6.639 1.00 94.94 192 GLU A CA 1
ATOM 1440 C C . GLU A 1 192 ? 2.440 -13.506 -5.312 1.00 94.94 192 GLU A C 1
ATOM 1442 O O . GLU A 1 192 ? 1.490 -13.973 -4.686 1.00 94.94 192 GLU A O 1
ATOM 1447 N N . GLN A 1 193 ? 3.090 -12.408 -4.916 1.00 95.12 193 GLN A N 1
ATOM 1448 C CA . GLN A 1 193 ? 2.784 -11.693 -3.682 1.00 95.12 193 GLN A CA 1
ATOM 1449 C C . GLN A 1 193 ? 1.374 -11.096 -3.712 1.00 95.12 193 GLN A C 1
ATOM 1451 O O . GLN A 1 193 ? 0.590 -11.341 -2.800 1.00 95.12 193 GLN A O 1
ATOM 1456 N N . ALA A 1 194 ? 1.006 -10.392 -4.785 1.00 94.00 194 ALA A N 1
ATOM 1457 C CA . ALA A 1 194 ? -0.339 -9.844 -4.937 1.00 94.00 194 ALA A CA 1
ATOM 1458 C C . ALA A 1 194 ? -1.412 -10.947 -4.887 1.00 94.00 194 ALA A C 1
ATOM 1460 O O . ALA A 1 194 ? -2.413 -10.800 -4.188 1.00 94.00 194 ALA A O 1
ATOM 1461 N N . ASN A 1 195 ? -1.186 -12.079 -5.562 1.00 93.81 195 ASN A N 1
ATOM 1462 C CA . ASN A 1 195 ? -2.104 -13.218 -5.534 1.00 93.81 195 ASN A CA 1
ATOM 1463 C C . ASN A 1 195 ? -2.212 -13.841 -4.138 1.00 93.81 195 ASN A C 1
ATOM 1465 O O . ASN A 1 195 ? -3.318 -14.162 -3.702 1.00 93.81 195 ASN A O 1
ATOM 1469 N N . ARG A 1 196 ? -1.097 -13.977 -3.414 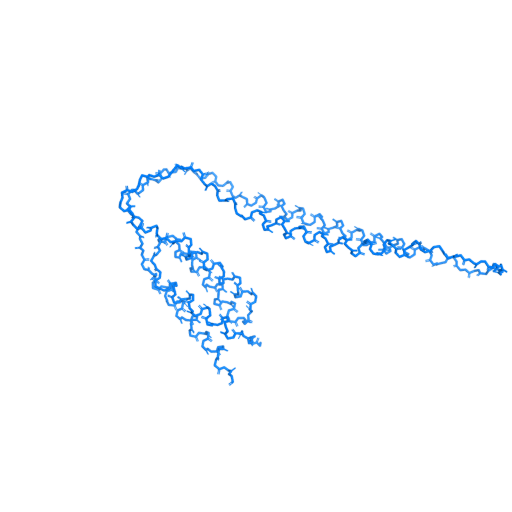1.00 94.12 196 ARG A N 1
ATOM 1470 C CA . ARG A 1 196 ? -1.098 -14.457 -2.027 1.00 94.12 196 ARG A CA 1
ATOM 1471 C C . ARG A 1 196 ? -1.926 -13.544 -1.129 1.00 94.12 196 ARG A C 1
ATOM 1473 O O . ARG A 1 196 ? -2.755 -14.041 -0.368 1.00 94.12 196 ARG A O 1
ATOM 1480 N N . THR A 1 197 ? -1.757 -12.231 -1.258 1.00 92.81 197 THR A N 1
ATOM 1481 C CA . THR A 1 197 ? -2.540 -11.254 -0.496 1.00 92.81 197 THR A CA 1
ATOM 1482 C C . THR A 1 197 ? -4.018 -11.305 -0.880 1.00 92.81 197 THR A C 1
ATOM 1484 O O . THR A 1 197 ? -4.874 -11.282 -0.007 1.00 92.81 197 THR A O 1
ATOM 1487 N N . ILE A 1 198 ? -4.365 -11.485 -2.158 1.00 92.12 198 ILE A N 1
ATOM 1488 C CA . ILE A 1 198 ? -5.767 -11.692 -2.569 1.00 92.12 198 ILE A CA 1
ATOM 1489 C C . ILE A 1 198 ? -6.370 -12.931 -1.889 1.00 92.12 198 ILE A C 1
ATOM 1491 O O . ILE A 1 198 ? -7.502 -12.881 -1.404 1.00 92.12 198 ILE A O 1
ATOM 1495 N N . MET A 1 199 ? -5.617 -14.029 -1.809 1.00 89.69 199 MET A N 1
ATOM 1496 C CA . MET A 1 199 ? -6.072 -15.237 -1.114 1.00 89.69 199 MET A CA 1
ATOM 1497 C C . MET A 1 199 ? -6.212 -15.013 0.398 1.00 89.69 199 MET A C 1
ATOM 1499 O O . MET A 1 199 ? -7.151 -15.526 1.006 1.00 89.69 199 MET A O 1
ATOM 1503 N N . SER A 1 200 ? -5.332 -14.213 1.013 1.00 88.88 200 SER A N 1
ATOM 1504 C CA . SER A 1 200 ? -5.445 -13.876 2.437 1.00 88.88 200 SER A CA 1
ATOM 1505 C C . SER A 1 200 ? -6.646 -12.969 2.727 1.00 88.88 200 SER A C 1
ATOM 1507 O O . SER A 1 200 ? -7.308 -13.159 3.748 1.00 88.88 200 SER A O 1
ATOM 1509 N N . LEU A 1 201 ? -7.008 -12.056 1.819 1.00 88.25 201 LEU A N 1
ATOM 1510 C CA . LEU A 1 201 ? -8.223 -11.237 1.934 1.00 88.25 201 LEU A CA 1
ATOM 1511 C C . LEU A 1 201 ? -9.490 -12.103 1.962 1.00 88.25 201 LEU A C 1
ATOM 1513 O O . LEU A 1 201 ? -10.386 -11.845 2.766 1.00 88.25 201 LEU A O 1
ATOM 1517 N N . ALA A 1 202 ? -9.553 -13.166 1.152 1.00 84.75 202 ALA A N 1
ATOM 1518 C CA . ALA A 1 202 ? -10.694 -14.086 1.142 1.00 84.75 202 ALA A CA 1
ATOM 1519 C C . ALA A 1 202 ? -10.911 -14.765 2.508 1.00 84.75 202 ALA A C 1
ATOM 1521 O O . ALA A 1 202 ? -12.051 -14.955 2.934 1.00 84.75 202 ALA A O 1
ATOM 1522 N N . ALA A 1 203 ? -9.829 -15.056 3.240 1.00 84.81 203 ALA A N 1
ATOM 1523 C CA . ALA A 1 203 ? -9.908 -15.595 4.598 1.00 84.81 203 ALA A CA 1
ATOM 1524 C C . ALA A 1 203 ? -10.480 -14.590 5.620 1.00 84.81 203 ALA A C 1
ATOM 1526 O O . ALA A 1 203 ? -11.053 -15.008 6.627 1.00 84.81 203 ALA A O 1
ATOM 1527 N N . HIS A 1 204 ? -10.351 -13.284 5.360 1.00 82.12 204 HIS A N 1
ATOM 1528 C CA . HIS A 1 204 ? -10.896 -12.218 6.209 1.00 82.12 204 HIS A CA 1
ATOM 1529 C C . HIS A 1 204 ? -12.343 -11.852 5.835 1.00 82.12 204 HIS A C 1
ATOM 1531 O O . HIS A 1 204 ? -13.123 -11.512 6.719 1.00 82.12 204 HIS A O 1
ATOM 1537 N N . GLY A 1 205 ? -12.727 -11.967 4.557 1.00 70.44 205 GLY A N 1
ATOM 1538 C CA . GLY A 1 205 ? -14.074 -11.634 4.068 1.00 70.44 205 GLY A CA 1
ATOM 1539 C C . GLY A 1 205 ? -15.129 -12.743 4.204 1.00 70.44 205 GLY A C 1
ATOM 1540 O O . GLY A 1 205 ? -16.319 -12.456 4.142 1.00 70.44 205 GLY A O 1
ATOM 1541 N N . GLY A 1 206 ? -14.721 -14.003 4.402 1.00 56.97 206 GLY A N 1
ATOM 1542 C CA . GLY A 1 206 ? -15.624 -15.167 4.445 1.00 56.97 206 GLY A CA 1
ATOM 1543 C C . GLY A 1 206 ? -16.366 -15.413 5.767 1.00 56.97 206 GLY A C 1
ATOM 1544 O O . GLY A 1 206 ? -17.060 -16.420 5.881 1.00 56.97 206 GLY A O 1
ATOM 1545 N N . ARG A 1 207 ? 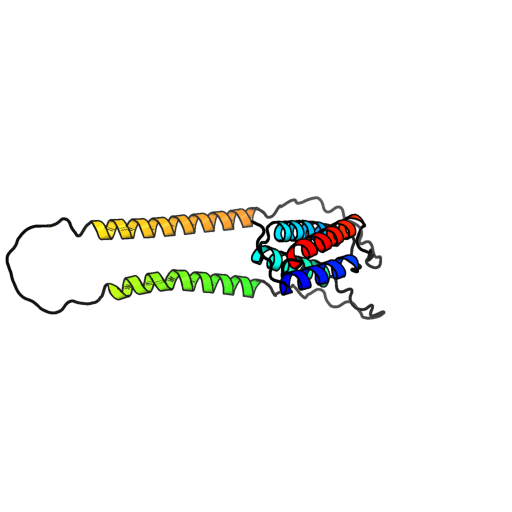-16.216 -14.547 6.776 1.00 52.69 207 ARG A N 1
ATOM 1546 C CA . ARG A 1 207 ? -16.968 -14.630 8.040 1.00 52.69 207 ARG A CA 1
ATOM 1547 C C . ARG A 1 207 ? -18.103 -13.605 8.030 1.00 52.69 207 ARG A C 1
ATOM 1549 O O . ARG A 1 207 ? -17.960 -12.534 8.615 1.00 52.69 207 ARG A O 1
ATOM 1556 N N . GLN A 1 208 ? -19.193 -13.924 7.342 1.00 44.81 208 GLN A N 1
ATOM 1557 C CA . GLN A 1 208 ? -20.489 -13.269 7.548 1.00 44.81 208 GLN A CA 1
ATOM 1558 C C . GLN A 1 208 ? -21.451 -14.251 8.201 1.00 44.81 208 GLN A C 1
ATOM 1560 O O . GLN A 1 208 ? -21.420 -15.437 7.800 1.00 44.81 208 GLN A O 1
#

pLDDT: mean 73.36, std 17.96, range [41.0, 95.12]

Radius of gyration: 28.88 Å; chains: 1; bounding box: 51×56×96 Å

Organism: Mycolicibacterium rhodesiae (strain NBB3) (NCBI:txid710685)

InterPro domains:
  IPR046924 CATRA-Associated Small Protein [PF20271] (15-62)

Sequence (208 aa):
MAGNLPVNLLDETGQMLRRVVDAHLAPERWSDIATTLDRVEHAVQAGEEAALQRELVELRWVVDDYQPAPARYGAPPPPAGSTRRGSHRWALWAFLVLCAVLVAPAALVLLDSELPKSGSPPGDPSVDDTGTNSLWIAGGLVALAVAVVAVAVAINVVRRRRRVPSASEPVVARRPVIGPPRVMPAPAQVREQANRTIMSLAAHGGRQ

Foldseek 3Di:
DQAQADPVLLVLLLVLLVLQQFAFDFPVLLVVLVVLLVQCLVCLRNNPHVSNVVSSVSSCCSRVVPPPPPPPPPDDDDDPDDDPPPDPVVVVVVVVVVVCVVVVVVVVVVVVVPDPDDDDDDDDDDDDPDPPVVVVVVVVVVVVVVVVVVVVVVVVVVVVVVPPPPPPDPCPPPDPPPDDRRGDRNDPSSNVSSVVSNVSSCVSNVPD

Secondary structure (DSSP, 8-state):
------HHHHHHHHHHHHHHHH-EE-HHHHHHHHHHHHHHHHHHHHT-HHHHHHHHHHHHHHHHT-------TTPPPPPS------SHHHHHHHHHHHHHHHHHHHHHHHHGGG----------------STHHHHHHHHHHHHHHHHHHHHHHHHHHHHHHTS--------------S----EEPPHHHHHHHHHHHHHHHHHHS--